Protein AF-A0A7S1ACF8-F1 (afdb_monomer_lite)

Sequence (221 aa):
FWLKFSNKCWLAWSSNNLSPRMGSVVRHIFLLCVAFATLRSLGARVQVDLEETDHRADIAAGPSLLSRARPKVAHIETGTLHTTKYNGHWLCDRTEGDFDGFLRAKKMNWFMRKMFHHINYGAGKMRAELTIAPDFSTMTMITRAPMYKDDTTYPLDNSKYKTKSIDGQNIWAMLRWDGDDILANTEDGIDLRFFLYSDDEVHVVFTHSGVTCKQIYNRVE

Structure (mmCIF, N/CA/C/O backbone):
data_AF-A0A7S1ACF8-F1
#
_entry.id   AF-A0A7S1ACF8-F1
#
loop_
_atom_site.group_PDB
_atom_site.id
_atom_site.type_symbol
_atom_site.label_atom_id
_atom_site.label_alt_id
_atom_site.label_comp_id
_atom_site.label_asym_id
_atom_site.label_entity_id
_atom_site.labe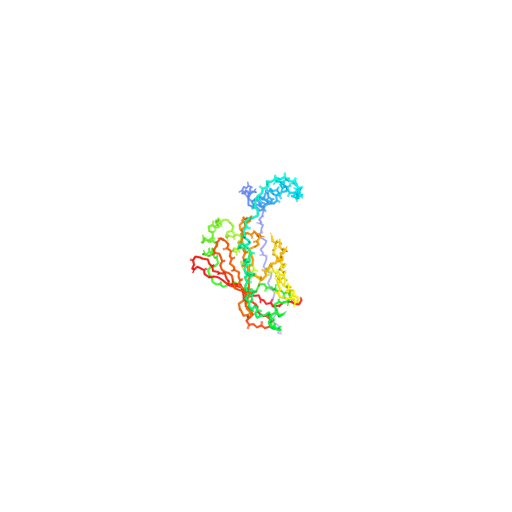l_seq_id
_atom_site.pdbx_PDB_ins_code
_atom_site.Cartn_x
_atom_site.Cartn_y
_atom_site.Cartn_z
_atom_site.occupancy
_atom_site.B_iso_or_equiv
_atom_site.auth_seq_id
_atom_site.auth_comp_id
_atom_site.auth_asym_id
_atom_site.auth_atom_id
_atom_site.pdbx_PDB_model_num
ATOM 1 N N . PHE A 1 1 ? -55.395 -25.393 -47.365 1.00 35.19 1 PHE A N 1
ATOM 2 C CA . PHE A 1 1 ? -55.041 -25.683 -45.962 1.00 35.19 1 PHE A CA 1
ATOM 3 C C . PHE A 1 1 ? -54.214 -24.497 -45.451 1.00 35.19 1 PHE A C 1
ATOM 5 O O . PHE A 1 1 ? -53.047 -24.427 -45.793 1.00 35.19 1 PHE A O 1
ATOM 12 N N . TRP A 1 2 ? -54.808 -23.359 -45.041 1.00 33.50 2 TRP A N 1
ATOM 13 C CA . TRP A 1 2 ? -55.374 -23.011 -43.705 1.00 33.50 2 TRP A CA 1
ATOM 14 C C . TRP A 1 2 ? -54.385 -23.372 -42.570 1.00 33.50 2 TRP A C 1
ATOM 16 O O . TRP A 1 2 ? -54.050 -24.540 -42.458 1.00 33.50 2 TRP A O 1
ATOM 26 N N . LEU A 1 3 ? -53.828 -22.459 -41.755 1.00 35.97 3 LEU A N 1
ATOM 27 C CA . LEU A 1 3 ? -54.432 -21.291 -41.090 1.00 35.97 3 LEU A CA 1
ATOM 28 C C . LEU A 1 3 ? -53.450 -20.140 -40.781 1.00 35.97 3 LEU A C 1
ATOM 30 O O . LEU A 1 3 ? -52.349 -20.349 -40.282 1.00 35.97 3 LEU A O 1
ATOM 34 N N . LYS A 1 4 ? -53.951 -18.913 -40.987 1.00 44.97 4 LYS A N 1
ATOM 35 C CA . LYS A 1 4 ? -53.560 -17.666 -40.309 1.00 44.97 4 LYS A CA 1
ATOM 36 C C . LYS A 1 4 ? -53.991 -17.714 -38.838 1.00 44.97 4 LYS A C 1
ATOM 38 O O . LYS A 1 4 ? -55.109 -18.140 -38.570 1.00 44.97 4 LYS A O 1
ATOM 43 N N . PHE A 1 5 ? -53.213 -17.096 -37.949 1.00 39.00 5 PHE A N 1
ATOM 44 C CA . PHE A 1 5 ? -53.757 -16.441 -36.756 1.00 39.00 5 PHE A CA 1
ATOM 45 C C . PHE A 1 5 ? -53.196 -15.023 -36.629 1.00 39.00 5 PHE A C 1
ATOM 47 O O . PHE A 1 5 ? -52.016 -14.797 -36.387 1.00 39.00 5 PHE A O 1
ATOM 54 N N . SER A 1 6 ? -54.096 -14.069 -36.844 1.00 47.03 6 SER A N 1
ATOM 55 C CA . SER A 1 6 ? -54.025 -12.691 -36.380 1.00 47.03 6 SER A CA 1
ATOM 56 C C . SER A 1 6 ? -54.902 -12.625 -35.138 1.00 47.03 6 SER A C 1
ATOM 58 O O . SER A 1 6 ? -56.012 -13.145 -35.184 1.00 47.03 6 SER A O 1
ATOM 60 N N . ASN A 1 7 ? -54.442 -11.972 -34.072 1.00 39.06 7 ASN A N 1
ATOM 61 C CA . ASN A 1 7 ? -55.343 -11.314 -33.137 1.00 39.06 7 ASN A CA 1
ATOM 62 C C . ASN A 1 7 ? -54.683 -10.051 -32.587 1.00 39.06 7 ASN A C 1
ATOM 64 O O . ASN A 1 7 ? -53.659 -10.084 -31.910 1.00 39.06 7 ASN A O 1
ATOM 68 N N . LYS A 1 8 ? -55.310 -8.927 -32.934 1.00 41.69 8 LYS A N 1
ATOM 69 C CA . LYS A 1 8 ? -55.193 -7.641 -32.260 1.00 41.69 8 LYS A CA 1
ATOM 70 C C . LYS A 1 8 ? -55.878 -7.766 -30.898 1.00 41.69 8 LYS A C 1
ATOM 72 O O . LYS A 1 8 ? -57.026 -8.193 -30.860 1.00 41.69 8 LYS A O 1
ATOM 77 N N . CYS A 1 9 ? -55.252 -7.278 -29.832 1.00 41.44 9 CYS A N 1
ATOM 78 C CA . CYS A 1 9 ? -55.990 -6.763 -28.683 1.00 41.44 9 CYS A CA 1
ATOM 79 C C . CYS A 1 9 ? -55.378 -5.436 -28.247 1.00 41.44 9 CYS A C 1
ATOM 81 O O . CYS A 1 9 ? -54.234 -5.351 -27.812 1.00 41.44 9 CYS A O 1
ATOM 83 N N . TRP A 1 10 ? -56.185 -4.400 -28.446 1.00 37.53 10 TRP A N 1
ATOM 84 C CA . TRP A 1 10 ? -56.088 -3.101 -27.812 1.00 37.53 10 TRP A CA 1
ATOM 85 C C . TRP A 1 10 ? -56.101 -3.258 -26.295 1.00 37.53 10 TRP A C 1
ATOM 87 O O . TRP A 1 10 ? -56.944 -3.987 -25.789 1.00 37.53 10 TRP A O 1
ATOM 97 N N . LEU A 1 11 ? -55.258 -2.498 -25.600 1.00 41.69 11 LEU A N 1
ATOM 98 C CA . LEU A 1 11 ? -55.614 -1.822 -24.353 1.00 41.69 11 LEU A CA 1
ATOM 99 C C . LEU A 1 11 ? -54.661 -0.633 -24.199 1.00 41.69 11 LEU A C 1
ATOM 101 O O . LEU A 1 11 ? -53.534 -0.743 -23.726 1.00 41.69 11 LEU A O 1
ATOM 105 N N . ALA A 1 12 ? -55.139 0.512 -24.681 1.00 38.94 12 ALA A N 1
ATOM 106 C CA . ALA A 1 12 ? -54.653 1.809 -24.263 1.00 38.94 12 ALA A CA 1
ATOM 107 C C . ALA A 1 12 ? -54.959 1.948 -22.768 1.00 38.94 12 ALA A C 1
ATOM 109 O O . ALA A 1 12 ? -56.124 1.906 -22.372 1.00 38.94 12 ALA A O 1
ATOM 110 N N . TRP A 1 13 ? -53.923 2.098 -21.948 1.00 35.41 13 TRP A N 1
ATOM 111 C CA . TRP A 1 13 ? -54.086 2.500 -20.561 1.00 35.41 13 TRP A CA 1
ATOM 112 C C . TRP A 1 13 ? -53.546 3.916 -20.412 1.00 35.41 13 TRP A C 1
ATOM 114 O O . TRP A 1 13 ? -52.347 4.176 -20.484 1.00 35.41 13 TRP A O 1
ATOM 124 N N . SER A 1 14 ? -54.490 4.845 -20.311 1.00 37.25 14 SER A N 1
ATOM 125 C CA . SER A 1 14 ? -54.264 6.241 -19.986 1.00 37.25 14 SER A CA 1
ATOM 126 C C . SER A 1 14 ? -53.823 6.368 -18.532 1.00 37.25 14 SER A C 1
ATOM 128 O O . SER A 1 14 ? -54.543 5.935 -17.633 1.00 37.25 14 SER A O 1
ATOM 130 N N . SER A 1 15 ? -52.718 7.062 -18.286 1.00 31.78 15 SER A N 1
ATOM 131 C CA . SER A 1 15 ? -52.425 7.627 -16.970 1.00 31.78 15 SER A CA 1
ATOM 132 C C . SER A 1 15 ? -52.053 9.098 -17.130 1.00 31.78 15 SER A C 1
ATOM 134 O O . SER A 1 15 ? -50.881 9.460 -17.155 1.00 31.78 15 SER A O 1
ATOM 136 N N . ASN A 1 16 ? -53.077 9.941 -17.253 1.00 37.38 16 ASN A N 1
ATOM 137 C CA . ASN A 1 16 ? -52.989 11.345 -16.877 1.00 37.38 16 ASN A CA 1
ATOM 138 C C . ASN A 1 16 ? -53.896 11.562 -15.665 1.00 37.38 16 ASN A C 1
ATOM 140 O O . ASN A 1 16 ? -55.049 11.136 -15.669 1.00 37.38 16 ASN A O 1
ATOM 144 N N . ASN A 1 17 ? -53.350 12.293 -14.695 1.00 36.88 17 ASN A N 1
ATOM 145 C CA . ASN A 1 17 ? -53.993 12.897 -13.528 1.00 36.88 17 ASN A CA 1
ATOM 146 C C . ASN A 1 17 ? -54.162 12.032 -12.274 1.00 36.88 17 ASN A C 1
ATOM 148 O O . ASN A 1 17 ? -55.244 11.550 -11.964 1.00 36.88 17 ASN A O 1
ATOM 152 N N . LEU A 1 18 ? -53.107 12.033 -11.452 1.00 36.25 18 LEU A N 1
ATOM 153 C CA . LEU A 1 18 ? -53.239 12.219 -10.005 1.00 36.25 18 LEU A CA 1
ATOM 154 C C . LEU A 1 18 ? -51.997 12.937 -9.455 1.00 36.25 18 LEU A C 1
ATOM 156 O O . LEU A 1 18 ? -50.977 12.331 -9.169 1.00 36.25 18 LEU A O 1
ATOM 160 N N . SER A 1 19 ? -52.138 14.263 -9.429 1.00 35.31 19 SER A N 1
ATOM 161 C CA . SER A 1 19 ? -51.720 15.264 -8.437 1.00 35.31 19 SER A CA 1
ATOM 162 C C . SER A 1 19 ? -50.334 15.228 -7.740 1.00 35.31 19 SER A C 1
ATOM 164 O O . SER A 1 19 ? -49.717 14.190 -7.519 1.00 35.31 19 SER A O 1
ATOM 166 N N . PRO A 1 20 ? -49.823 16.420 -7.369 1.00 49.06 20 PRO A N 1
ATOM 167 C CA . PRO A 1 20 ? -48.419 16.689 -7.116 1.00 49.06 20 PRO A CA 1
ATOM 168 C C . PRO A 1 20 ? -48.139 16.715 -5.615 1.00 49.06 20 PRO A C 1
ATOM 170 O O . PRO A 1 20 ? -48.600 17.614 -4.920 1.00 49.06 20 PRO A O 1
ATOM 173 N N . ARG A 1 21 ? -47.367 15.760 -5.098 1.00 43.84 21 ARG A N 1
ATOM 174 C CA . ARG A 1 21 ? -46.717 15.852 -3.778 1.00 43.84 21 ARG A CA 1
ATOM 175 C C . ARG A 1 21 ? -45.874 14.606 -3.558 1.00 43.84 21 ARG A C 1
ATOM 177 O O . ARG A 1 21 ? -46.373 13.608 -3.071 1.00 43.84 21 ARG A O 1
ATOM 184 N N . MET A 1 22 ? -44.591 14.685 -3.892 1.00 33.50 22 MET A N 1
ATOM 185 C CA . MET A 1 22 ? -43.531 14.112 -3.061 1.00 33.50 22 MET A CA 1
ATOM 186 C C . MET A 1 22 ? -42.175 14.614 -3.550 1.00 33.50 22 MET A C 1
ATOM 188 O O . MET A 1 22 ? -41.548 14.072 -4.451 1.00 33.50 22 MET A O 1
ATOM 192 N N . GLY A 1 23 ? -41.772 15.721 -2.928 1.00 34.62 23 GLY A N 1
ATOM 193 C CA . GLY A 1 23 ? -40.416 15.923 -2.436 1.00 34.62 23 GLY A CA 1
ATOM 194 C C . GLY A 1 23 ? -39.282 15.751 -3.434 1.00 34.62 23 GLY A C 1
ATOM 195 O O . GLY A 1 23 ? -38.593 14.734 -3.445 1.00 34.62 23 GLY A O 1
ATOM 196 N N . SER A 1 24 ? -38.978 16.853 -4.113 1.00 41.88 24 SER A N 1
ATOM 197 C CA . SER A 1 24 ? -37.651 17.239 -4.597 1.00 41.88 24 SER A CA 1
ATOM 198 C C . SER A 1 24 ? -36.614 17.331 -3.449 1.00 41.88 24 SER A C 1
ATOM 200 O O . SER A 1 24 ? -35.994 18.367 -3.233 1.00 41.88 24 SER A O 1
ATOM 202 N N . VAL A 1 25 ? -36.427 16.246 -2.690 1.00 38.19 25 VAL A N 1
ATOM 203 C CA . VAL A 1 25 ? -35.475 16.144 -1.567 1.00 38.19 25 VAL A CA 1
ATOM 204 C C . VAL A 1 25 ? -34.441 15.044 -1.826 1.00 38.19 25 VAL A C 1
ATOM 206 O O . VAL A 1 25 ? -33.283 15.190 -1.453 1.00 38.19 25 VAL A O 1
ATOM 209 N N . VAL A 1 26 ? -34.777 14.003 -2.595 1.00 35.50 26 VAL A N 1
ATOM 210 C CA . VAL A 1 26 ? -33.816 12.925 -2.911 1.00 35.50 26 VAL A CA 1
ATOM 211 C C . VAL A 1 26 ? -32.836 13.319 -4.030 1.00 35.50 26 VAL A C 1
ATOM 213 O O . VAL A 1 26 ? -31.717 12.819 -4.078 1.00 35.50 26 VAL A O 1
ATOM 216 N N . ARG A 1 27 ? -33.183 14.302 -4.874 1.00 32.47 27 ARG A N 1
ATOM 217 C CA . ARG A 1 27 ? -32.259 14.868 -5.880 1.00 32.47 27 ARG A CA 1
ATOM 218 C C . ARG A 1 27 ? -31.319 15.957 -5.343 1.00 32.47 27 ARG A C 1
ATOM 220 O O . ARG A 1 27 ? -30.339 16.264 -6.007 1.00 32.47 27 ARG A O 1
ATOM 227 N N . HIS A 1 28 ? -31.573 16.495 -4.147 1.00 32.91 28 HIS A N 1
ATOM 228 C CA . HIS A 1 28 ? -30.732 17.535 -3.531 1.00 32.91 28 HIS A CA 1
ATOM 229 C C . HIS A 1 28 ? -29.746 16.988 -2.484 1.00 32.91 28 HIS A C 1
ATOM 231 O O . HIS A 1 28 ? -28.798 17.678 -2.127 1.00 32.91 28 HIS A O 1
ATOM 237 N N . ILE A 1 29 ? -29.883 15.725 -2.064 1.00 33.53 29 ILE A N 1
ATOM 238 C CA . ILE A 1 29 ? -28.884 15.043 -1.218 1.00 33.53 29 ILE A CA 1
ATOM 239 C C . ILE A 1 29 ? -27.715 14.489 -2.057 1.00 33.53 29 ILE A C 1
ATOM 241 O O . ILE A 1 29 ? -26.611 14.332 -1.550 1.00 33.53 29 ILE A O 1
ATOM 245 N N . PHE A 1 30 ? -27.898 14.313 -3.369 1.00 32.19 30 PHE A N 1
ATOM 246 C CA . PHE A 1 30 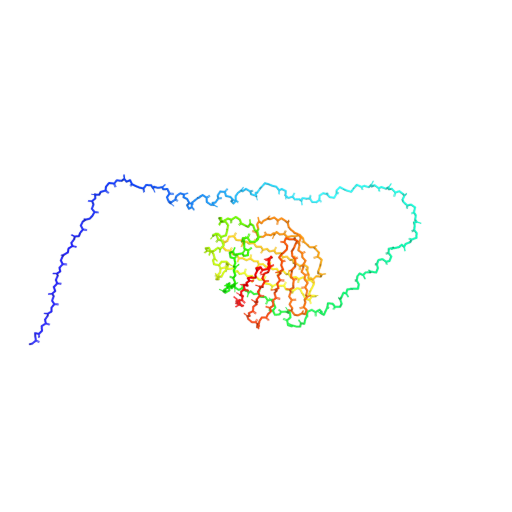? -26.816 13.931 -4.289 1.00 32.19 30 PHE A CA 1
ATOM 247 C C . PHE A 1 30 ? -25.913 15.100 -4.732 1.00 32.19 30 PHE A C 1
ATOM 249 O O . PHE A 1 30 ? -24.869 14.873 -5.335 1.00 32.19 30 PHE A O 1
ATOM 256 N N . LEU A 1 31 ? -26.277 16.346 -4.404 1.00 32.59 31 LEU A N 1
ATOM 257 C CA . LEU A 1 31 ? -25.542 17.568 -4.774 1.00 32.59 31 LEU A CA 1
ATOM 258 C C . LEU A 1 31 ? -24.923 18.307 -3.574 1.00 32.59 31 LEU A C 1
ATOM 260 O O . LEU A 1 31 ? -24.337 19.372 -3.739 1.00 32.59 31 LEU A O 1
ATOM 264 N N . LEU A 1 32 ? -24.977 17.714 -2.377 1.00 26.72 32 LEU A N 1
ATOM 265 C CA . LEU A 1 32 ? -24.416 18.273 -1.139 1.00 26.72 32 LEU A CA 1
ATOM 266 C C . LEU A 1 32 ? -23.151 17.550 -0.640 1.00 26.72 32 LEU A C 1
ATOM 268 O O . LEU A 1 32 ? -22.638 17.874 0.427 1.00 26.72 32 LEU A O 1
ATOM 272 N N . CYS A 1 33 ? -22.581 16.640 -1.438 1.00 28.20 33 CYS A N 1
ATOM 273 C CA . CYS A 1 33 ? -21.262 16.043 -1.172 1.00 28.20 33 CYS A CA 1
ATOM 274 C C . CYS A 1 33 ? -20.097 16.771 -1.869 1.00 28.20 33 CYS A C 1
ATOM 276 O O . CYS A 1 33 ? -18.942 16.426 -1.644 1.00 28.20 33 CYS A O 1
ATOM 278 N N . VAL A 1 34 ? -20.373 17.821 -2.652 1.00 33.84 34 VAL A N 1
ATOM 279 C CA . VAL A 1 34 ? -19.336 18.683 -3.257 1.00 33.84 34 VAL A CA 1
ATOM 280 C C . VAL A 1 34 ? -18.931 19.839 -2.320 1.00 33.84 34 VAL A C 1
ATOM 282 O O . VAL A 1 34 ? -17.895 20.465 -2.514 1.00 33.84 34 VAL A O 1
ATOM 285 N N . ALA A 1 35 ? -19.661 20.073 -1.222 1.00 29.86 35 ALA A N 1
ATOM 286 C CA . ALA A 1 35 ? -19.381 21.168 -0.284 1.00 29.86 35 ALA A CA 1
ATOM 287 C C . ALA A 1 35 ? -18.254 20.892 0.738 1.00 29.86 35 ALA A C 1
ATOM 289 O O . ALA A 1 35 ? -17.892 21.789 1.491 1.00 29.86 35 ALA A O 1
ATOM 290 N N . PHE A 1 36 ? -17.653 19.696 0.750 1.00 34.28 36 PHE A N 1
ATOM 291 C CA . PHE A 1 36 ? -16.439 19.422 1.540 1.00 34.28 36 PHE A CA 1
ATOM 292 C C . PHE A 1 36 ? -15.163 19.287 0.696 1.00 34.28 36 PHE A C 1
ATOM 294 O O . PHE A 1 36 ? -14.083 19.088 1.248 1.00 34.28 36 PHE A O 1
ATOM 301 N N . ALA A 1 37 ? -15.256 19.485 -0.623 1.00 32.19 37 ALA A N 1
ATOM 302 C CA . ALA A 1 37 ? -14.095 19.538 -1.514 1.00 32.19 37 ALA A CA 1
ATOM 303 C C . ALA A 1 37 ? -13.486 20.952 -1.656 1.00 32.19 37 ALA A C 1
ATOM 305 O O . ALA A 1 37 ? -12.459 21.106 -2.308 1.00 32.19 37 ALA A O 1
ATOM 306 N N . THR A 1 38 ? -14.059 21.982 -1.018 1.00 35.94 38 THR A N 1
ATOM 307 C CA . THR A 1 38 ? -13.536 23.367 -1.036 1.00 35.94 38 THR A CA 1
ATOM 308 C C . THR A 1 38 ? -13.031 23.876 0.319 1.00 35.94 38 THR A C 1
ATOM 310 O O . THR A 1 38 ? -12.637 25.032 0.429 1.00 35.94 38 THR A O 1
ATOM 313 N N . LEU A 1 39 ? -12.937 23.020 1.345 1.00 35.75 39 LEU A N 1
ATOM 314 C CA . LEU A 1 39 ? -12.443 23.401 2.681 1.00 35.75 39 LEU A CA 1
ATOM 315 C C . LEU A 1 39 ? -11.045 22.856 3.025 1.00 35.75 39 LEU A C 1
ATOM 317 O O . LEU A 1 39 ? -10.708 22.664 4.189 1.00 35.75 39 LEU A O 1
ATOM 321 N N . ARG A 1 40 ? -10.195 22.685 2.001 1.00 39.09 40 ARG A N 1
ATOM 322 C CA . ARG A 1 40 ? -8.724 22.746 2.113 1.00 39.09 40 ARG A CA 1
ATOM 323 C C . ARG A 1 40 ? -8.100 23.393 0.866 1.00 39.09 40 ARG A C 1
ATOM 325 O O . ARG A 1 40 ? -7.315 22.771 0.163 1.00 39.09 40 ARG A O 1
ATOM 332 N N . SER A 1 41 ? -8.439 24.655 0.592 1.00 36.09 41 SER A N 1
ATOM 333 C CA . SER A 1 41 ? -7.625 25.530 -0.278 1.00 36.09 41 SER A CA 1
ATOM 334 C C . SER A 1 41 ? -7.199 26.836 0.407 1.00 36.09 41 SER A C 1
ATOM 336 O O . SER A 1 41 ? -6.863 27.809 -0.261 1.00 36.09 41 SER A O 1
ATOM 338 N N . LEU A 1 42 ? -7.190 26.865 1.739 1.00 38.34 42 LEU A N 1
ATOM 339 C CA . LEU A 1 42 ? -6.646 27.959 2.542 1.00 38.34 42 LEU A CA 1
ATOM 340 C C . LEU A 1 42 ? -5.775 27.339 3.633 1.00 38.34 42 LEU A C 1
ATOM 342 O O . LEU A 1 42 ? -6.287 26.754 4.583 1.00 38.34 42 LEU A O 1
ATOM 346 N N . GLY A 1 43 ? -4.458 27.406 3.449 1.00 31.66 43 GLY A N 1
ATOM 347 C CA . GLY A 1 43 ? -3.499 26.942 4.448 1.00 31.66 43 GLY A CA 1
ATOM 348 C C . GLY A 1 43 ? -2.171 26.490 3.857 1.00 31.66 43 GLY A C 1
ATOM 349 O O . GLY A 1 43 ? -1.945 25.297 3.701 1.00 31.66 43 GLY A O 1
ATOM 350 N N . ALA A 1 44 ? -1.305 27.468 3.592 1.00 36.62 44 ALA A N 1
ATOM 351 C CA . ALA A 1 44 ? 0.147 27.348 3.493 1.00 36.62 44 ALA A CA 1
ATOM 352 C C . ALA A 1 44 ? 0.724 26.539 2.314 1.00 36.62 44 ALA A C 1
ATOM 354 O O . ALA A 1 44 ? 1.056 25.358 2.411 1.00 36.62 44 ALA A O 1
ATOM 355 N N . ARG A 1 45 ? 1.047 27.276 1.242 1.00 36.81 45 ARG A N 1
ATOM 356 C CA . ARG A 1 45 ? 2.398 27.174 0.679 1.00 36.81 45 ARG A CA 1
ATOM 357 C C . ARG A 1 45 ? 3.365 27.415 1.840 1.00 36.81 45 ARG A C 1
ATOM 359 O O . ARG A 1 45 ? 3.504 28.547 2.286 1.00 36.81 45 ARG A O 1
ATOM 366 N N . VAL A 1 46 ? 3.962 26.355 2.370 1.00 35.91 46 VAL A N 1
ATOM 367 C CA . VAL A 1 46 ? 5.139 26.485 3.225 1.00 35.91 46 VAL A CA 1
ATOM 368 C C . VAL A 1 46 ? 6.286 26.800 2.271 1.00 35.91 46 VAL A C 1
ATOM 370 O O . VAL A 1 46 ? 6.901 25.899 1.707 1.00 35.91 46 VAL A O 1
ATOM 373 N N . GLN A 1 47 ? 6.515 28.092 2.023 1.00 35.69 47 GLN A N 1
ATOM 374 C CA . GLN A 1 47 ? 7.887 28.533 1.818 1.00 35.69 47 GLN A CA 1
ATOM 375 C C . GLN A 1 47 ? 8.593 28.220 3.132 1.00 35.69 47 GLN A C 1
ATOM 377 O O . GLN A 1 47 ? 8.194 28.691 4.195 1.00 35.69 47 GLN A O 1
ATOM 382 N N . VAL A 1 48 ? 9.562 27.316 3.061 1.00 38.34 48 VAL A N 1
ATOM 383 C CA . VAL A 1 48 ? 10.538 27.136 4.125 1.00 38.34 48 VAL A CA 1
ATOM 384 C C . VAL A 1 48 ? 11.419 28.377 4.056 1.00 38.34 48 VAL A C 1
ATOM 386 O O . VAL A 1 48 ? 12.422 28.384 3.348 1.00 38.34 48 VAL A O 1
ATOM 389 N N . ASP A 1 49 ? 10.993 29.451 4.716 1.00 37.94 49 ASP A N 1
ATOM 390 C CA . ASP A 1 49 ? 11.912 30.517 5.082 1.00 37.94 49 ASP A CA 1
ATOM 391 C C . ASP A 1 49 ? 12.819 29.928 6.163 1.00 37.94 49 ASP A C 1
ATOM 393 O O . ASP A 1 49 ? 12.422 29.701 7.307 1.00 37.94 49 ASP A O 1
ATOM 397 N N . LEU A 1 50 ? 14.031 29.572 5.739 1.00 48.44 50 LEU A N 1
ATOM 398 C CA . LEU A 1 50 ? 15.162 29.349 6.623 1.00 48.44 50 LEU A CA 1
ATOM 399 C C . LEU A 1 50 ? 15.495 30.695 7.279 1.00 48.44 50 LEU A C 1
ATOM 401 O O . LEU A 1 50 ? 16.328 31.447 6.782 1.00 48.44 50 LEU A O 1
ATOM 405 N N . GLU A 1 51 ? 14.836 31.009 8.393 1.00 45.53 51 GLU A N 1
ATOM 406 C CA . GLU A 1 51 ? 15.398 31.954 9.353 1.00 45.53 51 GLU A CA 1
ATOM 407 C C . GLU A 1 51 ? 16.574 31.267 10.053 1.00 45.53 51 GLU A C 1
ATOM 409 O O . GLU A 1 51 ? 16.431 30.465 10.977 1.00 45.53 51 GLU A O 1
ATOM 414 N N . GLU A 1 52 ? 17.759 31.575 9.540 1.00 50.34 52 GLU A N 1
ATOM 415 C CA . GLU A 1 52 ? 19.060 31.314 10.133 1.00 50.34 52 GLU A CA 1
ATOM 416 C C . GLU A 1 52 ? 19.160 32.065 11.470 1.00 50.34 52 GLU A C 1
ATOM 418 O O . GLU A 1 52 ? 19.539 33.232 11.540 1.00 50.34 52 GLU A O 1
ATOM 423 N N . THR A 1 53 ? 18.758 31.404 12.557 1.00 46.78 53 THR A N 1
ATOM 424 C CA . THR A 1 53 ? 18.996 31.897 13.916 1.00 46.78 53 THR A CA 1
ATOM 425 C C . THR A 1 53 ? 20.395 31.462 14.348 1.00 46.78 53 THR A C 1
ATOM 427 O O . THR A 1 53 ? 20.609 30.341 14.812 1.00 46.78 53 THR A O 1
ATOM 430 N N . ASP A 1 54 ? 21.363 32.359 14.155 1.00 48.19 54 ASP A N 1
ATOM 431 C CA . ASP A 1 54 ? 22.744 32.220 14.620 1.00 48.19 54 ASP A CA 1
ATOM 432 C C . ASP A 1 54 ? 22.798 32.348 16.154 1.00 48.19 54 ASP A C 1
ATOM 434 O O . ASP A 1 54 ? 22.954 33.427 16.731 1.00 48.19 54 ASP A O 1
ATOM 438 N N . HIS A 1 55 ? 22.617 31.221 16.843 1.00 49.06 55 HIS A N 1
ATOM 439 C CA . HIS A 1 55 ? 22.934 31.083 18.261 1.00 49.06 55 HIS A CA 1
ATOM 440 C C . HIS A 1 55 ? 24.338 30.506 18.414 1.00 49.06 55 HIS A C 1
ATOM 442 O O . HIS A 1 55 ? 24.542 29.323 18.690 1.00 49.06 55 HIS A O 1
ATOM 448 N N . ARG A 1 56 ? 25.319 31.394 18.260 1.00 45.31 56 ARG A N 1
ATOM 449 C CA . ARG A 1 56 ? 26.723 31.162 18.585 1.00 45.31 56 ARG A CA 1
ATOM 450 C C . ARG A 1 56 ? 26.897 31.072 20.105 1.00 45.31 56 ARG A C 1
ATOM 452 O O . ARG A 1 56 ? 27.191 32.054 20.778 1.00 45.31 56 ARG A O 1
ATOM 459 N N . ALA A 1 57 ? 26.663 29.882 20.649 1.00 51.25 57 ALA A N 1
ATOM 460 C CA . ALA A 1 57 ? 27.105 29.510 21.985 1.00 51.25 57 ALA A CA 1
ATOM 461 C C . ALA A 1 57 ? 28.451 28.784 21.866 1.00 51.25 57 ALA A C 1
ATOM 463 O O . ALA A 1 57 ? 28.530 27.688 21.309 1.00 51.25 57 ALA A O 1
ATOM 464 N N . ASP A 1 58 ? 29.506 29.410 22.386 1.00 57.41 58 ASP A N 1
ATOM 465 C CA . ASP A 1 58 ? 30.834 28.819 22.529 1.00 57.41 58 ASP A CA 1
ATOM 466 C C . ASP A 1 58 ? 30.776 27.651 23.526 1.00 57.41 58 ASP A C 1
ATOM 468 O O . ASP A 1 58 ? 30.863 27.824 24.743 1.00 57.41 58 ASP A O 1
ATOM 472 N N . ILE A 1 59 ? 30.597 26.436 23.005 1.00 56.94 59 ILE A N 1
ATOM 473 C CA . ILE A 1 59 ? 30.682 25.198 23.780 1.00 56.94 59 ILE A CA 1
ATOM 474 C C . ILE A 1 59 ? 32.113 24.673 23.678 1.00 56.94 59 ILE A C 1
ATOM 476 O O . ILE A 1 59 ? 32.601 24.324 22.603 1.00 56.94 59 ILE A O 1
ATOM 480 N N . ALA A 1 60 ? 32.779 24.622 24.832 1.00 53.84 60 ALA A N 1
ATOM 481 C CA . ALA A 1 60 ? 34.110 24.067 25.010 1.00 53.84 60 ALA A CA 1
ATOM 482 C C . ALA A 1 60 ? 34.220 22.648 24.421 1.00 53.84 60 ALA A C 1
ATOM 484 O O . ALA A 1 60 ? 33.358 21.795 24.640 1.00 53.84 60 ALA A O 1
ATOM 485 N N . ALA A 1 61 ? 35.310 22.408 23.689 1.00 54.25 61 ALA A N 1
ATOM 486 C CA . ALA A 1 61 ? 35.630 21.153 23.021 1.00 54.25 61 ALA A CA 1
ATOM 487 C C . ALA A 1 61 ? 35.789 19.997 24.027 1.00 54.25 61 ALA A C 1
ATOM 489 O O . ALA A 1 61 ? 36.873 19.738 24.549 1.00 54.25 61 ALA A O 1
ATOM 490 N N . GLY A 1 62 ? 34.688 19.299 24.301 1.00 60.06 62 GLY A N 1
ATOM 491 C CA . GLY A 1 62 ? 34.699 18.003 24.969 1.00 60.06 62 GLY A CA 1
ATOM 492 C C . GLY A 1 62 ? 35.220 16.901 24.033 1.00 60.06 62 GLY A C 1
ATOM 493 O O . GLY A 1 62 ? 35.070 17.006 22.812 1.00 60.06 62 GLY A O 1
ATOM 494 N N . PRO A 1 63 ? 35.835 15.833 24.572 1.00 52.56 63 PRO A N 1
ATOM 495 C CA . PRO A 1 63 ? 36.355 14.729 23.775 1.00 52.56 63 PRO A CA 1
ATOM 496 C C . PRO A 1 63 ? 35.237 14.077 22.950 1.00 52.56 63 PRO A C 1
ATOM 498 O O . PRO A 1 63 ? 34.161 13.762 23.455 1.00 52.56 63 PRO A O 1
ATOM 501 N N . SER A 1 64 ? 35.516 13.903 21.659 1.00 54.75 64 SER A N 1
ATOM 502 C CA . SER A 1 64 ? 34.602 13.412 20.628 1.00 54.75 64 SER A CA 1
ATOM 503 C C . SER A 1 64 ? 34.037 12.021 20.958 1.00 54.75 64 SER A C 1
ATOM 505 O O . SER A 1 64 ? 34.631 10.995 20.636 1.00 54.75 64 SER A O 1
ATOM 507 N N . LEU A 1 65 ? 32.860 11.986 21.591 1.00 50.34 65 LEU A N 1
ATOM 508 C CA . LEU A 1 65 ? 32.048 10.779 21.819 1.00 50.34 65 LEU A CA 1
ATOM 509 C C . LEU A 1 65 ? 31.049 10.513 20.676 1.00 50.34 65 LEU A C 1
ATOM 511 O O . LEU A 1 65 ? 30.184 9.647 20.785 1.00 50.34 65 LEU A O 1
ATOM 515 N N . LEU A 1 66 ? 31.172 11.237 19.559 1.00 48.06 66 LEU A N 1
ATOM 516 C CA . LEU A 1 66 ? 30.314 11.105 18.380 1.00 48.06 66 LEU A CA 1
ATOM 517 C C . LEU A 1 66 ? 31.006 10.393 17.212 1.00 48.06 66 LEU A C 1
ATOM 519 O O . LEU A 1 66 ? 30.656 10.619 16.058 1.00 48.06 66 LEU A O 1
ATOM 523 N N . SER A 1 67 ? 31.869 9.410 17.489 1.00 45.16 67 SER A N 1
ATOM 524 C CA . SER A 1 67 ? 31.910 8.240 16.601 1.00 45.16 67 SER A CA 1
ATOM 525 C C . SER A 1 67 ? 30.674 7.390 16.895 1.00 45.16 67 SER A C 1
ATOM 527 O O . SER A 1 67 ? 30.741 6.269 17.399 1.00 45.16 67 SER A O 1
ATOM 529 N N . ARG A 1 68 ? 29.494 7.972 16.646 1.00 46.19 68 ARG A N 1
ATOM 530 C CA . ARG A 1 68 ? 28.262 7.208 16.537 1.00 46.19 68 ARG A CA 1
ATOM 531 C C . ARG A 1 68 ? 28.510 6.359 15.308 1.00 46.19 68 ARG A C 1
ATOM 533 O O . ARG A 1 68 ? 28.461 6.883 14.196 1.00 46.19 68 ARG A O 1
ATOM 540 N N . ALA A 1 69 ? 28.906 5.103 15.525 1.00 43.16 69 ALA A N 1
ATOM 541 C CA . ALA A 1 69 ? 29.034 4.124 14.464 1.00 43.16 69 ALA A CA 1
ATOM 542 C C . ALA A 1 69 ? 27.813 4.330 13.576 1.00 43.16 69 ALA A C 1
ATOM 544 O O . ALA A 1 69 ? 26.685 4.227 14.076 1.00 43.16 69 ALA A O 1
ATOM 545 N N . ARG A 1 70 ? 28.034 4.743 12.314 1.00 43.56 70 ARG A N 1
ATOM 546 C CA . ARG A 1 70 ? 26.953 4.763 11.327 1.00 43.56 70 ARG A CA 1
ATOM 547 C C . ARG A 1 70 ? 26.247 3.435 11.541 1.00 43.56 70 ARG A C 1
ATOM 549 O O . ARG A 1 70 ? 26.980 2.436 11.583 1.00 43.56 70 ARG A O 1
ATOM 556 N N . PRO A 1 71 ? 24.923 3.417 11.812 1.00 41.19 71 PRO A N 1
ATOM 557 C CA . PRO A 1 71 ? 24.218 2.157 11.967 1.00 41.19 71 PRO A CA 1
ATOM 558 C C . PRO A 1 71 ? 24.710 1.325 10.805 1.00 41.19 71 PRO A C 1
ATOM 560 O O . PRO A 1 71 ? 24.667 1.824 9.676 1.00 41.19 71 PRO A O 1
ATOM 563 N N . LYS A 1 72 ? 25.369 0.191 11.116 1.00 39.06 72 LYS A N 1
ATOM 564 C CA . LYS A 1 72 ? 25.833 -0.749 10.098 1.00 39.06 72 LYS A CA 1
ATOM 565 C C . LYS A 1 72 ? 24.637 -0.826 9.191 1.00 39.06 72 LYS A C 1
ATOM 567 O O . LYS A 1 72 ? 23.587 -1.239 9.683 1.00 39.06 72 LYS A O 1
ATOM 572 N N . VAL A 1 73 ? 24.771 -0.274 7.982 1.00 45.84 73 VAL A N 1
ATOM 573 C CA . VAL A 1 73 ? 23.759 -0.398 6.950 1.00 45.84 73 VAL A CA 1
ATOM 574 C C . VAL A 1 73 ? 23.550 -1.888 6.995 1.00 45.84 73 VAL A C 1
ATOM 576 O O . VAL A 1 73 ? 24.504 -2.633 6.735 1.00 45.84 73 VAL A O 1
ATOM 579 N N . ALA A 1 74 ? 22.404 -2.317 7.554 1.00 42.47 74 ALA A N 1
ATOM 580 C CA . ALA A 1 74 ? 22.043 -3.716 7.510 1.00 42.47 74 ALA A CA 1
ATOM 581 C C . ALA A 1 74 ? 22.323 -4.050 6.061 1.00 42.47 74 ALA A C 1
ATOM 583 O O . ALA A 1 74 ? 22.043 -3.207 5.205 1.00 42.47 74 ALA A O 1
ATOM 584 N N . HIS A 1 75 ? 23.060 -5.120 5.805 1.00 43.97 75 HIS A N 1
ATOM 585 C CA . HIS A 1 75 ? 23.298 -5.526 4.440 1.00 43.97 75 HIS A CA 1
ATOM 586 C C . HIS A 1 75 ? 21.894 -5.842 3.921 1.00 43.97 75 HIS A C 1
ATOM 588 O O . HIS A 1 75 ? 21.389 -6.938 4.116 1.00 43.97 75 HIS A O 1
ATOM 594 N N . ILE A 1 76 ? 21.202 -4.799 3.453 1.00 50.72 76 ILE A N 1
ATOM 595 C CA . ILE A 1 76 ? 19.939 -4.813 2.766 1.00 50.72 76 ILE A CA 1
ATOM 596 C C . ILE A 1 76 ? 20.410 -5.603 1.578 1.00 50.72 76 ILE A C 1
ATOM 598 O O . ILE A 1 76 ? 21.245 -5.112 0.806 1.00 50.72 76 ILE A O 1
ATOM 602 N N . GLU A 1 77 ? 20.068 -6.886 1.565 1.00 52.25 77 GLU A N 1
ATOM 603 C CA . GLU A 1 77 ? 20.172 -7.698 0.373 1.00 52.25 77 GLU A CA 1
ATOM 604 C C . GLU A 1 77 ? 19.370 -6.911 -0.649 1.00 52.25 77 GLU A C 1
ATOM 606 O O . GLU A 1 77 ? 18.147 -6.823 -0.614 1.00 52.25 77 GLU A O 1
ATOM 611 N N . THR A 1 78 ? 20.127 -6.099 -1.375 1.00 53.88 78 THR A N 1
ATOM 612 C CA . THR A 1 78 ? 19.638 -5.021 -2.208 1.00 53.88 78 THR A CA 1
ATOM 613 C C . THR A 1 78 ? 18.829 -5.736 -3.263 1.00 53.88 78 THR A C 1
ATOM 615 O O . THR A 1 78 ? 19.349 -6.697 -3.831 1.00 53.88 78 THR A O 1
ATOM 618 N N . GLY A 1 79 ? 17.553 -5.358 -3.390 1.00 55.50 79 GLY A N 1
ATOM 619 C CA . GLY A 1 79 ? 16.520 -6.163 -4.031 1.00 55.50 79 GLY A CA 1
ATOM 620 C C . GLY A 1 79 ? 17.024 -6.962 -5.233 1.00 55.50 79 GLY A C 1
ATOM 621 O O . GLY A 1 79 ? 17.751 -6.455 -6.087 1.00 55.50 79 GLY A O 1
ATOM 622 N N . THR A 1 80 ? 16.678 -8.244 -5.277 1.00 65.50 80 THR A N 1
ATOM 623 C CA . THR A 1 80 ? 17.070 -9.118 -6.386 1.00 65.50 80 THR A CA 1
ATOM 624 C C . THR A 1 80 ? 16.464 -8.617 -7.707 1.00 65.50 80 THR A C 1
ATOM 626 O O . THR A 1 80 ? 15.561 -7.786 -7.713 1.00 65.50 80 THR A O 1
ATOM 629 N N . LEU A 1 81 ? 16.871 -9.156 -8.866 1.00 66.94 81 LEU A N 1
ATOM 630 C CA . LEU A 1 81 ? 16.178 -8.881 -10.143 1.00 66.94 81 LEU A CA 1
ATOM 631 C C . LEU A 1 81 ? 14.646 -9.077 -10.019 1.00 66.94 81 LEU A C 1
ATOM 633 O O . LEU A 1 81 ? 13.875 -8.427 -10.722 1.00 66.94 81 LEU A O 1
ATOM 637 N N . HIS A 1 82 ? 14.203 -9.931 -9.089 1.00 77.69 82 HIS A N 1
ATOM 638 C CA . HIS A 1 82 ? 12.801 -10.164 -8.775 1.00 77.69 82 HIS A CA 1
ATOM 639 C C . HIS A 1 82 ? 12.067 -8.909 -8.283 1.00 77.69 82 HIS A C 1
ATOM 641 O O . HIS A 1 82 ? 10.911 -8.709 -8.639 1.00 77.69 82 HIS A O 1
ATOM 647 N N . THR A 1 83 ? 12.717 -8.016 -7.536 1.00 78.69 83 THR A N 1
ATOM 648 C CA . THR A 1 83 ? 12.068 -6.805 -7.010 1.00 78.69 83 THR A CA 1
ATOM 649 C C . THR A 1 83 ? 11.780 -5.779 -8.106 1.00 78.69 83 THR A C 1
ATOM 651 O O . THR A 1 83 ? 10.841 -4.996 -7.990 1.00 78.69 83 THR A O 1
ATOM 654 N N . THR A 1 84 ? 12.483 -5.825 -9.242 1.00 87.75 84 THR A N 1
ATOM 655 C CA . THR A 1 84 ? 12.119 -4.990 -10.402 1.00 87.75 84 THR A CA 1
ATOM 656 C C . THR A 1 84 ? 10.750 -5.357 -10.982 1.00 87.75 84 THR A C 1
ATOM 658 O O . THR A 1 84 ? 10.133 -4.528 -11.648 1.00 87.75 84 THR A O 1
ATOM 661 N N . LYS A 1 85 ? 10.218 -6.550 -10.670 1.00 93.44 85 LYS A N 1
ATOM 662 C CA . LYS A 1 85 ? 8.880 -6.978 -11.098 1.00 93.44 85 LYS A CA 1
ATOM 663 C C . LYS A 1 85 ? 7.755 -6.191 -10.432 1.00 93.44 85 LYS A C 1
ATOM 665 O O . LYS A 1 85 ? 6.657 -6.180 -10.973 1.00 93.44 85 LYS A O 1
ATOM 670 N N . TYR A 1 86 ? 7.981 -5.486 -9.322 1.00 94.94 86 TYR A N 1
ATOM 671 C CA . TYR A 1 86 ? 6.959 -4.568 -8.803 1.00 94.94 86 TYR A CA 1
ATOM 672 C C . TYR A 1 86 ? 6.678 -3.411 -9.770 1.00 94.94 86 TYR A C 1
ATOM 674 O O . TYR A 1 86 ? 5.585 -2.848 -9.730 1.00 94.94 86 TYR A O 1
ATOM 682 N N . ASN A 1 87 ? 7.626 -3.069 -10.650 1.00 96.81 87 ASN A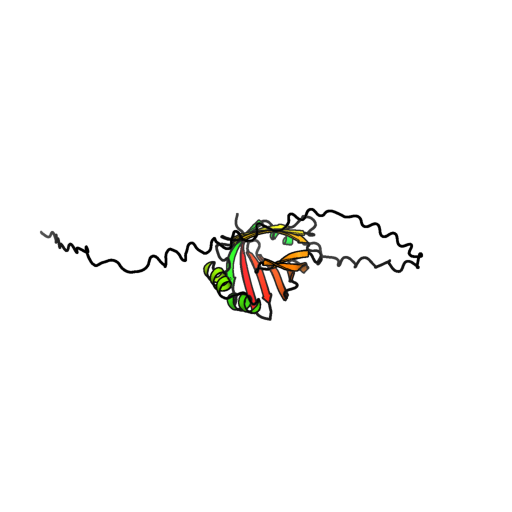 N 1
ATOM 683 C CA . ASN A 1 87 ? 7.464 -1.958 -11.577 1.00 96.81 87 ASN A CA 1
ATOM 684 C C . ASN A 1 87 ? 6.325 -2.215 -12.564 1.00 96.81 87 ASN A C 1
ATOM 686 O O . ASN A 1 87 ? 6.222 -3.300 -13.140 1.00 96.81 87 ASN A O 1
ATOM 690 N N . GLY A 1 88 ? 5.496 -1.200 -12.788 1.00 97.12 88 GLY A N 1
ATOM 691 C CA . GLY A 1 88 ? 4.421 -1.231 -13.776 1.00 97.12 88 GLY A CA 1
ATOM 692 C C . GLY A 1 88 ? 3.094 -0.710 -13.246 1.00 97.12 88 GLY A C 1
ATOM 693 O O . GLY A 1 88 ? 3.014 -0.111 -12.170 1.00 97.12 88 GLY A O 1
ATOM 694 N N . HIS A 1 89 ? 2.045 -0.940 -14.032 1.00 98.25 89 HIS A N 1
ATOM 695 C CA . HIS A 1 89 ? 0.687 -0.540 -13.703 1.00 98.25 89 HIS A CA 1
ATOM 696 C C . HIS A 1 89 ? -0.107 -1.723 -13.153 1.00 98.25 89 HIS A C 1
ATOM 698 O O . HIS A 1 89 ? -0.035 -2.850 -13.640 1.00 98.25 89 HIS A O 1
ATOM 704 N N . TRP A 1 90 ? -0.900 -1.433 -12.135 1.00 98.44 90 TRP A N 1
ATOM 705 C CA . TRP A 1 90 ? -1.611 -2.402 -11.324 1.00 98.44 90 TRP A CA 1
ATOM 706 C C . TRP A 1 90 ? -3.056 -1.948 -11.158 1.00 98.44 90 TRP A C 1
ATOM 708 O O . TRP A 1 90 ? -3.320 -0.789 -10.829 1.00 98.44 90 TRP A O 1
ATOM 718 N N . LEU A 1 91 ? -4.009 -2.854 -11.351 1.00 98.38 91 LEU A N 1
ATOM 719 C CA . LEU A 1 91 ? -5.424 -2.632 -11.071 1.00 98.38 91 LEU A CA 1
ATOM 720 C C . LEU A 1 91 ? -5.828 -3.495 -9.882 1.00 98.38 91 LEU A C 1
ATOM 722 O O . LEU A 1 91 ? -5.626 -4.705 -9.903 1.00 98.38 91 LEU A O 1
ATOM 726 N N . CYS A 1 92 ? -6.429 -2.883 -8.863 1.00 98.19 92 CYS A N 1
ATOM 727 C CA . CYS A 1 92 ? -7.017 -3.626 -7.754 1.00 98.19 92 CYS A CA 1
ATOM 728 C C . CYS A 1 92 ? -8.168 -4.477 -8.298 1.00 98.19 92 CYS A C 1
ATOM 730 O O . CYS A 1 92 ? -9.208 -3.937 -8.668 1.00 98.19 92 CYS A O 1
ATOM 732 N N . ASP A 1 93 ? -7.971 -5.786 -8.372 1.00 98.31 93 ASP A N 1
ATOM 733 C CA . ASP A 1 93 ? -8.941 -6.748 -8.889 1.00 98.31 93 ASP A CA 1
ATOM 734 C C . ASP A 1 93 ? -10.033 -7.000 -7.849 1.00 98.31 93 ASP A C 1
ATOM 736 O O . ASP A 1 93 ? -11.221 -6.768 -8.086 1.00 98.31 93 ASP A O 1
ATOM 740 N N . ARG A 1 94 ? -9.611 -7.381 -6.641 1.00 98.06 94 ARG A N 1
ATOM 741 C CA . ARG A 1 94 ? -10.511 -7.737 -5.545 1.00 98.06 94 ARG A CA 1
ATOM 742 C C . ARG A 1 94 ? -9.945 -7.376 -4.180 1.00 98.06 94 ARG A C 1
ATOM 744 O O . ARG A 1 94 ? -8.754 -7.110 -4.009 1.00 98.06 94 ARG A O 1
ATOM 751 N N . THR A 1 95 ? -10.843 -7.382 -3.202 1.00 97.69 95 THR A N 1
ATOM 752 C CA . THR A 1 95 ? -10.536 -7.166 -1.791 1.00 97.69 95 THR A CA 1
ATOM 753 C C . THR A 1 95 ? -11.015 -8.363 -0.970 1.00 97.69 95 THR A C 1
ATOM 755 O O . THR A 1 95 ? -12.101 -8.890 -1.200 1.00 97.69 95 THR A O 1
ATOM 758 N N . GLU A 1 96 ? -10.186 -8.819 -0.036 1.00 98.19 96 GLU A N 1
ATOM 759 C CA . GLU A 1 96 ? -10.434 -9.971 0.833 1.00 98.19 96 GLU A CA 1
ATOM 760 C C . GLU A 1 96 ? -10.294 -9.569 2.311 1.00 98.19 96 GLU A C 1
ATOM 762 O O . GLU A 1 96 ? -9.568 -8.633 2.659 1.00 98.19 96 GLU A O 1
ATOM 767 N N . GLY A 1 97 ? -10.969 -10.299 3.200 1.00 97.69 97 GLY A N 1
ATOM 768 C CA . GLY A 1 97 ? -10.964 -10.037 4.642 1.00 97.69 97 GLY A CA 1
ATOM 769 C C . GLY A 1 97 ? -11.991 -8.992 5.095 1.00 97.69 97 GLY A C 1
ATOM 770 O O . GLY A 1 97 ? -12.841 -8.538 4.327 1.00 97.69 97 GLY A O 1
ATOM 771 N N . ASP A 1 98 ? -11.934 -8.628 6.378 1.00 97.69 98 ASP A N 1
ATOM 772 C CA . ASP A 1 98 ? -12.909 -7.725 7.001 1.00 97.69 98 ASP A CA 1
ATOM 773 C C . ASP A 1 98 ? -12.480 -6.253 6.883 1.00 97.69 98 ASP A C 1
ATOM 775 O O . ASP A 1 98 ? -11.986 -5.637 7.831 1.00 97.69 98 ASP A O 1
ATOM 779 N N . PHE A 1 99 ? -12.668 -5.669 5.694 1.00 96.94 99 PHE A N 1
ATOM 780 C CA . PHE A 1 99 ? -12.358 -4.253 5.459 1.00 96.94 99 PHE A CA 1
ATOM 781 C C . PHE A 1 99 ? -13.187 -3.305 6.330 1.00 96.94 99 PHE A C 1
ATOM 783 O O . PHE A 1 99 ? -12.662 -2.302 6.808 1.00 96.94 99 PHE A O 1
ATOM 790 N N . ASP A 1 100 ? -14.475 -3.577 6.555 1.00 97.50 100 ASP A N 1
ATOM 791 C CA . ASP A 1 100 ? -15.283 -2.694 7.404 1.00 97.50 100 ASP A CA 1
ATOM 792 C C . ASP A 1 100 ? -14.830 -2.772 8.869 1.00 97.50 100 ASP A C 1
ATOM 794 O O . ASP A 1 100 ? -14.732 -1.731 9.522 1.00 97.50 100 ASP A O 1
ATOM 798 N N . GLY A 1 101 ? -14.479 -3.961 9.367 1.00 97.88 101 GLY A N 1
ATOM 799 C CA . GLY A 1 101 ? -13.846 -4.153 10.672 1.00 97.88 101 GLY A CA 1
ATOM 800 C C . GLY A 1 101 ? -12.517 -3.415 10.793 1.00 97.88 101 GLY A C 1
ATOM 801 O O . GLY A 1 101 ? -12.318 -2.689 11.768 1.00 97.88 101 GLY A O 1
ATOM 802 N N . PHE A 1 102 ? -11.656 -3.494 9.775 1.00 97.00 102 PHE A N 1
ATOM 803 C CA . PHE A 1 102 ? -10.395 -2.748 9.725 1.00 97.00 102 PHE A CA 1
ATOM 804 C C . PHE A 1 102 ? -10.644 -1.237 9.840 1.00 97.00 102 PHE A C 1
ATOM 806 O O . PHE A 1 102 ? -10.058 -0.548 10.676 1.00 97.00 102 PHE A O 1
ATOM 813 N N . LEU A 1 103 ? -11.599 -0.713 9.070 1.00 96.19 103 LEU A N 1
ATOM 814 C CA . LEU A 1 103 ? -11.960 0.702 9.103 1.00 96.19 103 LEU A CA 1
ATOM 815 C C . LEU A 1 103 ? -12.610 1.131 10.434 1.00 96.19 103 LEU A C 1
ATOM 817 O O . LEU A 1 103 ? -12.442 2.277 10.862 1.00 96.19 103 LEU A O 1
ATOM 821 N N . ARG A 1 104 ? -13.348 0.239 11.109 1.00 97.44 104 ARG A N 1
ATOM 822 C CA . ARG A 1 104 ? -13.855 0.476 12.474 1.00 97.44 104 ARG A CA 1
ATOM 823 C C . ARG A 1 104 ? -12.724 0.509 13.495 1.00 97.44 104 ARG A C 1
ATOM 825 O O . ARG A 1 104 ? -12.738 1.394 14.347 1.00 97.44 104 ARG A O 1
ATOM 832 N N . ALA A 1 105 ? -11.757 -0.404 13.401 1.00 96.50 105 ALA A N 1
ATOM 833 C CA . ALA A 1 105 ? -10.576 -0.424 14.264 1.00 96.50 105 ALA A CA 1
ATOM 834 C C . ALA A 1 105 ? -9.772 0.879 14.117 1.00 96.50 105 ALA A C 1
ATOM 836 O O . ALA A 1 105 ? -9.409 1.502 15.112 1.00 96.50 105 ALA A O 1
ATOM 837 N N . LYS A 1 106 ? -9.669 1.395 12.884 1.00 94.75 106 LYS A N 1
ATOM 838 C CA . LYS A 1 106 ? -9.140 2.732 12.562 1.00 94.75 106 LYS A CA 1
ATOM 839 C C . LYS A 1 106 ? -9.997 3.909 13.039 1.00 94.75 106 LYS A C 1
ATOM 841 O O . LYS A 1 106 ? -9.676 5.054 12.735 1.00 94.75 106 LYS A O 1
ATOM 846 N N . LYS A 1 107 ? -11.086 3.655 13.772 1.00 95.44 107 LYS A N 1
ATOM 847 C CA . LYS A 1 107 ? -12.040 4.657 14.273 1.00 95.44 107 LYS A CA 1
ATOM 848 C C . LYS A 1 107 ? -12.618 5.550 13.170 1.00 95.44 107 LYS A C 1
ATOM 850 O O . LYS A 1 107 ? -13.070 6.662 13.440 1.00 95.44 107 LYS A O 1
ATOM 855 N N . MET A 1 108 ? -12.648 5.071 11.926 1.00 94.44 108 MET A N 1
ATOM 856 C CA . MET A 1 108 ? -13.174 5.859 10.821 1.00 94.44 108 MET A CA 1
ATOM 857 C C . MET A 1 108 ? -14.690 5.988 10.955 1.00 94.44 108 MET A C 1
ATOM 859 O O . MET A 1 108 ? -15.377 5.014 11.269 1.00 94.44 108 MET A O 1
ATOM 863 N N . ASN A 1 109 ? -15.233 7.185 10.726 1.00 95.00 109 ASN A N 1
ATOM 864 C CA . ASN A 1 109 ? -16.662 7.437 10.911 1.00 95.00 109 ASN A CA 1
ATOM 865 C C . ASN A 1 109 ? -17.535 6.592 9.956 1.00 95.00 109 ASN A C 1
ATOM 867 O O . ASN A 1 109 ? -17.100 6.167 8.885 1.00 95.00 109 ASN A O 1
ATOM 871 N N . TRP A 1 110 ? -18.786 6.339 10.355 1.00 96.00 110 TRP A N 1
ATOM 872 C CA . TRP A 1 110 ? -19.707 5.466 9.613 1.00 96.00 110 TRP A CA 1
ATOM 873 C C . TRP A 1 110 ? -19.922 5.906 8.161 1.00 96.00 110 TRP A C 1
ATOM 875 O O . TRP A 1 110 ? -19.958 5.059 7.268 1.00 96.00 110 TRP A O 1
ATOM 885 N N . PHE A 1 111 ? -20.019 7.216 7.925 1.00 94.38 111 PHE A N 1
ATOM 886 C CA . PHE A 1 111 ? -20.250 7.768 6.594 1.00 94.38 111 PHE A CA 1
ATOM 887 C C . PHE A 1 111 ? -19.102 7.420 5.637 1.00 94.38 111 PHE A C 1
ATOM 889 O O . PHE A 1 111 ? -19.339 6.843 4.577 1.00 94.38 111 PHE A O 1
ATOM 896 N N . MET A 1 112 ? -17.854 7.665 6.046 1.00 93.06 112 MET A N 1
ATOM 897 C CA . MET A 1 112 ? -16.672 7.322 5.252 1.00 93.06 112 MET A CA 1
ATOM 898 C C . MET A 1 112 ? -16.602 5.819 4.978 1.00 93.06 112 MET A C 1
ATOM 900 O O . MET A 1 112 ? -16.371 5.419 3.841 1.00 93.06 112 MET A O 1
ATOM 904 N N . ARG A 1 113 ? -16.889 4.961 5.967 1.00 95.75 113 ARG A N 1
ATOM 905 C CA . ARG A 1 113 ? -16.902 3.502 5.746 1.00 95.75 113 ARG A CA 1
ATOM 906 C C . ARG A 1 113 ? -17.918 3.073 4.687 1.00 95.75 113 ARG A C 1
ATOM 908 O O . ARG A 1 113 ? -17.610 2.221 3.857 1.00 95.75 113 ARG A O 1
ATOM 915 N N . LYS A 1 114 ? -19.107 3.686 4.668 1.00 96.00 114 LYS A N 1
ATOM 916 C CA . LYS A 1 114 ? -20.112 3.431 3.625 1.00 96.00 114 LYS A CA 1
ATOM 917 C C . LYS A 1 114 ? -19.664 3.913 2.249 1.00 96.00 114 LYS A C 1
ATOM 919 O O . LYS A 1 114 ? -19.921 3.212 1.273 1.00 96.00 114 LYS A O 1
ATOM 924 N N . MET A 1 115 ? -18.942 5.030 2.174 1.00 92.69 115 MET A N 1
ATOM 925 C CA . MET A 1 115 ? -18.318 5.478 0.926 1.00 92.69 115 MET A CA 1
ATOM 926 C C . MET A 1 115 ? -17.302 4.451 0.410 1.00 92.69 115 MET A C 1
ATOM 928 O O . MET A 1 115 ? -17.383 4.059 -0.753 1.00 92.69 115 MET A O 1
ATOM 932 N N . PHE A 1 116 ? -16.409 3.949 1.273 1.00 92.94 116 PHE A N 1
ATOM 933 C CA . PHE A 1 116 ? -15.448 2.898 0.907 1.00 92.94 116 PHE A CA 1
ATOM 934 C C . PHE A 1 116 ? -16.136 1.604 0.459 1.00 92.94 116 PHE A C 1
ATOM 936 O O . PHE A 1 116 ? -15.752 1.022 -0.554 1.00 92.94 116 PHE A O 1
ATOM 943 N N . HIS A 1 117 ? -17.199 1.194 1.150 1.00 95.50 117 HIS A N 1
ATOM 944 C CA . HIS A 1 117 ? -18.003 0.042 0.753 1.00 95.50 117 HIS A CA 1
ATOM 945 C C . HIS A 1 117 ? -18.637 0.225 -0.637 1.00 95.50 117 HIS A C 1
ATOM 947 O O . HIS A 1 117 ? -18.578 -0.676 -1.464 1.00 95.50 117 HIS A O 1
ATOM 953 N N . HIS A 1 118 ? -19.184 1.408 -0.939 1.00 93.75 118 HIS A N 1
ATOM 954 C CA . HIS A 1 118 ? -19.801 1.700 -2.239 1.00 93.75 118 HIS A CA 1
ATOM 955 C C . HIS A 1 118 ? -18.799 1.683 -3.410 1.00 93.75 118 HIS A C 1
ATOM 957 O O . HIS A 1 118 ? -19.154 1.407 -4.561 1.00 93.75 118 HIS A O 1
ATOM 963 N N . ILE A 1 119 ? -17.520 1.947 -3.135 1.00 93.94 119 ILE A N 1
ATOM 964 C CA . ILE A 1 119 ? -16.441 1.788 -4.116 1.00 93.94 119 ILE A CA 1
ATOM 965 C C . ILE A 1 119 ? -15.797 0.395 -4.080 1.00 93.94 119 ILE A C 1
ATOM 967 O O . ILE A 1 119 ? -14.711 0.237 -4.629 1.00 93.94 119 ILE A O 1
ATOM 971 N N . ASN A 1 120 ? -16.449 -0.598 -3.463 1.00 95.75 120 ASN A N 1
ATOM 972 C CA . ASN A 1 120 ? -15.942 -1.964 -3.283 1.00 95.75 120 ASN A CA 1
ATOM 973 C C . ASN A 1 120 ? -14.514 -1.994 -2.713 1.00 95.75 120 ASN A C 1
ATOM 975 O O . ASN A 1 120 ? -13.685 -2.802 -3.126 1.00 95.75 120 ASN A O 1
ATOM 979 N N . TYR A 1 121 ? -14.205 -1.049 -1.819 1.00 95.06 121 TYR A N 1
ATOM 980 C CA . TYR A 1 121 ? -12.879 -0.870 -1.224 1.00 95.06 121 TYR A CA 1
ATOM 981 C C . TYR A 1 121 ? -11.745 -0.743 -2.259 1.00 95.06 121 TYR A C 1
ATOM 983 O O . TYR A 1 121 ? -10.604 -1.094 -1.980 1.00 95.06 121 TYR A O 1
ATOM 991 N N . GLY A 1 122 ? -12.055 -0.234 -3.457 1.00 94.31 122 GLY A N 1
ATOM 992 C CA . GLY A 1 122 ? -11.102 -0.038 -4.550 1.00 94.31 122 GLY A CA 1
ATOM 993 C C . GLY A 1 122 ? -11.123 -1.121 -5.632 1.00 94.31 122 GLY A C 1
ATOM 994 O O . GLY A 1 122 ? -10.579 -0.869 -6.707 1.00 94.31 122 GLY A O 1
ATOM 995 N N . ALA A 1 123 ? -11.791 -2.259 -5.414 1.00 97.38 123 ALA A N 1
ATOM 996 C CA . ALA A 1 123 ? -11.876 -3.336 -6.403 1.00 97.38 123 ALA A CA 1
ATOM 997 C C . ALA A 1 123 ? -12.497 -2.850 -7.729 1.00 97.38 123 ALA A C 1
ATOM 999 O O . ALA A 1 123 ? -13.556 -2.210 -7.750 1.00 97.38 123 ALA A O 1
ATOM 1000 N N . GLY A 1 124 ? -11.799 -3.116 -8.831 1.00 97.25 124 GLY A N 1
ATOM 1001 C CA . GLY A 1 124 ? -12.097 -2.683 -10.197 1.00 97.25 124 GLY A CA 1
ATOM 1002 C C . GLY A 1 124 ? -11.948 -1.180 -10.460 1.00 97.25 124 GLY A C 1
ATOM 1003 O O . GLY A 1 124 ? -12.224 -0.727 -11.569 1.00 97.25 124 GLY A O 1
ATOM 1004 N N . LYS A 1 125 ? -11.563 -0.376 -9.459 1.00 95.81 125 LYS A N 1
ATOM 1005 C CA . LYS A 1 125 ? -11.605 1.099 -9.530 1.00 95.81 125 LYS A CA 1
ATOM 1006 C C . LYS A 1 125 ? -10.274 1.769 -9.211 1.00 95.81 125 LYS A C 1
ATOM 1008 O O . LYS A 1 125 ? -10.030 2.872 -9.695 1.00 95.81 125 LYS A O 1
ATOM 1013 N N . MET A 1 126 ? -9.448 1.148 -8.376 1.00 96.81 126 MET A N 1
ATOM 1014 C CA . MET A 1 126 ? -8.175 1.702 -7.938 1.00 96.81 126 MET A CA 1
ATOM 1015 C C . MET A 1 126 ? -7.036 1.184 -8.810 1.00 96.81 126 MET A C 1
ATOM 1017 O O . MET A 1 126 ? -6.852 -0.023 -8.944 1.00 96.81 126 MET A O 1
ATOM 1021 N N . ARG A 1 127 ? -6.264 2.114 -9.369 1.00 97.81 127 ARG A N 1
ATOM 1022 C CA . ARG A 1 127 ? -5.037 1.848 -10.117 1.00 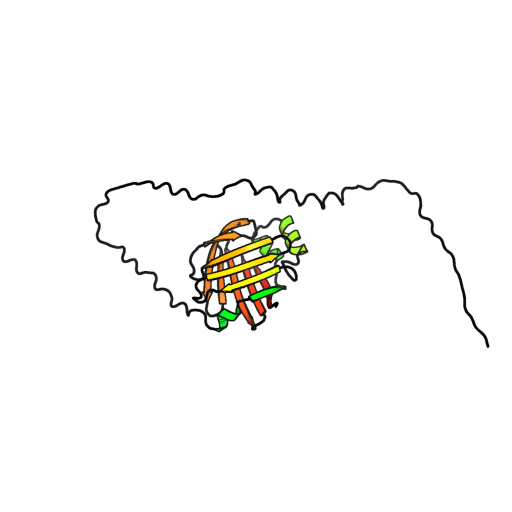97.81 127 ARG A CA 1
ATOM 1023 C C . ARG A 1 127 ? -3.835 2.325 -9.314 1.00 97.81 127 ARG A C 1
ATOM 1025 O O . ARG A 1 127 ? -3.897 3.398 -8.712 1.00 97.81 127 ARG A O 1
ATOM 1032 N N . ALA A 1 128 ? -2.765 1.550 -9.333 1.00 97.69 128 ALA A N 1
ATOM 1033 C CA . ALA A 1 128 ? -1.472 1.921 -8.791 1.00 97.69 128 ALA A CA 1
ATOM 1034 C C . ALA A 1 128 ? -0.423 1.802 -9.897 1.00 97.69 128 ALA A C 1
ATOM 1036 O O . ALA A 1 128 ? -0.449 0.866 -10.686 1.00 97.69 128 ALA A O 1
ATOM 1037 N N . GLU A 1 129 ? 0.485 2.755 -9.968 1.00 98.06 129 GLU A N 1
ATOM 1038 C CA . GLU A 1 129 ? 1.706 2.646 -10.754 1.00 98.06 129 GLU A CA 1
ATOM 1039 C C . GLU A 1 129 ? 2.864 2.645 -9.772 1.00 98.06 129 GLU A C 1
ATOM 1041 O O . GLU A 1 129 ? 2.959 3.533 -8.920 1.00 98.06 129 GLU A O 1
ATOM 1046 N N . LEU A 1 130 ? 3.684 1.606 -9.853 1.00 97.50 130 LEU A N 1
ATOM 1047 C CA . LEU A 1 130 ? 4.824 1.405 -8.978 1.00 97.50 130 LEU A CA 1
ATOM 1048 C C . LEU A 1 130 ? 6.099 1.547 -9.797 1.00 97.50 130 LEU A C 1
ATOM 1050 O O . LEU A 1 130 ? 6.225 0.954 -10.867 1.00 97.50 130 LEU A O 1
ATOM 1054 N N . THR A 1 131 ? 7.039 2.316 -9.258 1.00 97.12 131 THR A N 1
ATOM 1055 C CA . THR A 1 131 ? 8.372 2.500 -9.826 1.00 97.12 131 THR A CA 1
ATOM 1056 C C . THR A 1 131 ? 9.397 2.459 -8.704 1.00 97.12 131 THR A C 1
ATOM 1058 O O . THR A 1 131 ? 9.480 3.370 -7.881 1.00 97.12 131 THR A O 1
ATOM 1061 N N . ILE A 1 132 ? 10.188 1.397 -8.672 1.00 96.06 132 ILE A N 1
ATOM 1062 C CA . ILE A 1 132 ? 11.308 1.186 -7.763 1.00 96.06 132 ILE A CA 1
ATOM 1063 C C . ILE A 1 132 ? 12.572 1.713 -8.431 1.00 96.06 132 ILE A C 1
ATOM 1065 O O . ILE A 1 132 ? 12.853 1.400 -9.593 1.00 96.06 132 ILE A O 1
ATOM 1069 N N . ALA A 1 133 ? 13.322 2.533 -7.698 1.00 95.12 133 ALA A N 1
ATOM 1070 C CA . ALA A 1 133 ? 14.574 3.085 -8.186 1.00 95.12 133 ALA A CA 1
ATOM 1071 C C . ALA A 1 133 ? 15.613 1.972 -8.449 1.00 95.12 133 ALA A C 1
ATOM 1073 O O . ALA A 1 133 ? 15.601 0.953 -7.757 1.00 95.12 133 ALA A O 1
ATOM 1074 N N . PRO A 1 134 ? 16.544 2.149 -9.409 1.00 92.31 134 PRO A N 1
ATOM 1075 C CA . PRO A 1 134 ? 17.544 1.126 -9.743 1.00 92.31 134 PRO A CA 1
ATOM 1076 C C . PRO A 1 134 ? 18.479 0.733 -8.590 1.00 92.3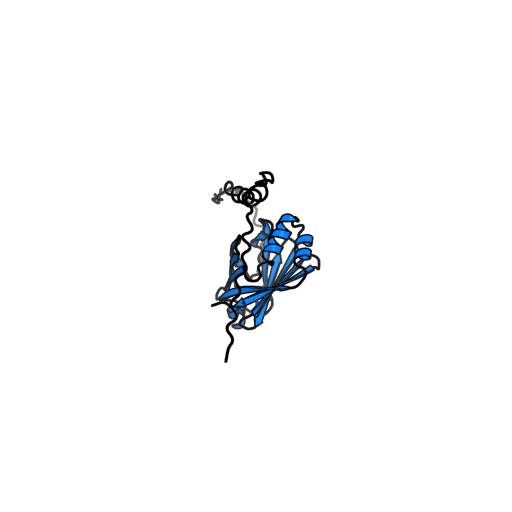1 134 PRO A C 1
ATOM 1078 O O . PRO A 1 134 ? 19.078 -0.336 -8.620 1.00 92.31 134 PRO A O 1
ATOM 1081 N N . ASP A 1 135 ? 18.630 1.606 -7.595 1.00 92.62 135 ASP A N 1
ATOM 1082 C CA . ASP A 1 135 ? 19.406 1.376 -6.373 1.00 92.62 135 ASP A CA 1
ATOM 1083 C C . ASP A 1 135 ? 18.567 0.759 -5.237 1.00 92.62 135 ASP A C 1
ATOM 1085 O O . ASP A 1 135 ? 19.074 0.561 -4.134 1.00 92.62 135 ASP A O 1
ATOM 1089 N N . PHE A 1 136 ? 17.285 0.476 -5.495 1.00 92.25 136 PHE A N 1
ATOM 1090 C CA . PHE A 1 136 ? 16.302 -0.072 -4.558 1.00 92.25 136 PHE A CA 1
ATOM 1091 C C . PHE A 1 136 ? 16.108 0.758 -3.282 1.00 92.25 136 PHE A C 1
ATOM 1093 O O . PHE A 1 136 ? 15.556 0.257 -2.299 1.00 92.25 136 PHE A O 1
ATOM 1100 N N . SER A 1 137 ? 16.533 2.025 -3.291 1.00 94.62 137 SER A N 1
ATOM 1101 C CA . SER A 1 137 ? 16.464 2.910 -2.125 1.00 94.62 137 SER A CA 1
ATOM 1102 C C . SER A 1 137 ? 15.092 3.555 -1.956 1.00 94.62 137 SER A C 1
ATOM 1104 O O . SER A 1 137 ? 14.716 3.937 -0.847 1.00 94.62 137 SER A O 1
ATOM 1106 N N . THR A 1 138 ? 14.330 3.679 -3.046 1.00 96.00 138 THR A N 1
ATOM 1107 C CA . THR A 1 138 ? 13.032 4.354 -3.060 1.00 96.00 138 THR A CA 1
ATOM 1108 C C . THR A 1 138 ? 12.008 3.627 -3.927 1.00 96.00 138 THR A C 1
ATOM 1110 O O . THR A 1 138 ? 12.343 2.982 -4.923 1.00 96.00 138 THR A O 1
ATOM 1113 N N . MET A 1 139 ? 10.739 3.767 -3.548 1.00 96.25 139 MET A N 1
ATOM 1114 C CA . MET A 1 139 ? 9.573 3.339 -4.317 1.00 96.25 139 MET A CA 1
ATOM 1115 C C . MET A 1 139 ? 8.669 4.542 -4.550 1.00 96.25 139 MET A C 1
ATOM 1117 O O . MET A 1 139 ? 8.159 5.131 -3.602 1.00 96.25 139 MET A O 1
ATOM 1121 N N . THR A 1 140 ? 8.429 4.890 -5.806 1.00 97.12 140 THR A N 1
ATOM 1122 C CA . THR A 1 140 ? 7.390 5.848 -6.186 1.00 97.12 140 THR A CA 1
ATOM 1123 C C . THR A 1 140 ? 6.099 5.097 -6.455 1.00 97.12 140 THR A C 1
ATOM 1125 O O . THR A 1 140 ? 6.083 4.155 -7.247 1.00 97.12 140 THR A O 1
ATOM 1128 N N . MET A 1 141 ? 5.025 5.508 -5.784 1.00 96.56 141 MET A N 1
ATOM 1129 C CA . MET A 1 141 ? 3.689 4.961 -5.964 1.00 96.56 141 MET A CA 1
ATOM 1130 C C . MET A 1 141 ? 2.733 6.070 -6.380 1.00 96.56 141 MET A C 1
ATOM 1132 O O . MET A 1 141 ? 2.485 7.023 -5.638 1.00 96.56 141 MET A O 1
ATOM 1136 N N . ILE A 1 142 ? 2.135 5.901 -7.552 1.00 96.69 142 ILE A N 1
ATOM 1137 C CA . ILE A 1 142 ? 1.101 6.790 -8.062 1.00 96.69 142 ILE A CA 1
ATOM 1138 C C . ILE A 1 142 ? -0.231 6.058 -7.956 1.00 96.69 142 ILE A C 1
ATOM 1140 O O . ILE A 1 142 ? -0.516 5.139 -8.719 1.00 96.69 142 ILE A O 1
ATOM 1144 N N . THR A 1 143 ? -1.076 6.482 -7.019 1.00 95.38 143 THR A N 1
ATOM 1145 C CA . THR A 1 143 ? -2.399 5.883 -6.809 1.00 95.38 143 THR A CA 1
ATOM 1146 C C . THR A 1 143 ? -3.486 6.751 -7.430 1.00 95.38 143 THR A C 1
ATOM 1148 O O . THR A 1 143 ? -3.520 7.977 -7.266 1.00 95.38 143 THR A O 1
ATOM 1151 N N . ARG A 1 144 ? -4.407 6.115 -8.156 1.00 95.00 144 ARG A N 1
ATOM 1152 C CA . ARG A 1 144 ? -5.571 6.740 -8.791 1.00 95.00 144 ARG A CA 1
ATOM 1153 C C . ARG A 1 144 ? -6.830 5.953 -8.437 1.00 95.00 144 ARG A C 1
ATOM 1155 O O . ARG A 1 144 ? -6.929 4.769 -8.731 1.00 95.00 144 ARG A O 1
ATOM 1162 N N . ALA A 1 145 ? -7.817 6.619 -7.858 1.00 91.31 145 ALA A N 1
ATOM 1163 C CA . ALA A 1 145 ? -9.161 6.097 -7.622 1.00 91.31 145 ALA A CA 1
ATOM 1164 C C . ALA A 1 145 ? -10.201 7.198 -7.926 1.00 91.31 145 ALA A C 1
ATOM 1166 O O . ALA A 1 145 ? -9.829 8.371 -7.991 1.00 91.31 145 ALA A O 1
ATOM 1167 N N . PRO A 1 146 ? -11.503 6.883 -8.088 1.00 86.25 146 PRO A N 1
ATOM 1168 C CA . PRO A 1 146 ? -12.511 7.844 -8.563 1.00 86.25 146 PRO A CA 1
ATOM 1169 C C . PRO A 1 146 ? -12.605 9.184 -7.810 1.00 86.25 146 PRO A C 1
ATOM 1171 O O . PRO A 1 146 ? -13.100 10.156 -8.367 1.00 86.25 146 PRO A O 1
ATOM 1174 N N . MET A 1 147 ? -12.144 9.253 -6.558 1.00 83.38 147 MET A N 1
ATOM 1175 C CA . MET A 1 147 ? -12.141 10.477 -5.740 1.00 83.38 147 MET A CA 1
ATOM 1176 C C . MET A 1 147 ? -10.814 10.701 -5.004 1.00 83.38 147 MET A C 1
ATOM 1178 O O . MET A 1 147 ? -10.751 11.493 -4.067 1.00 83.38 147 MET A O 1
ATOM 1182 N N . TYR A 1 148 ? -9.762 9.973 -5.375 1.00 85.75 148 TYR A N 1
ATOM 1183 C CA . TYR A 1 148 ? -8.488 10.015 -4.669 1.00 85.75 148 TYR A CA 1
ATOM 1184 C C . TYR A 1 148 ? -7.335 9.911 -5.655 1.00 85.75 148 TYR A C 1
ATOM 1186 O O . TYR A 1 148 ? -7.321 9.064 -6.549 1.00 85.75 148 TYR A O 1
ATOM 1194 N N . LYS A 1 149 ? -6.371 10.807 -5.487 1.00 91.38 149 LYS A N 1
ATOM 1195 C CA . LYS A 1 149 ? -5.162 10.872 -6.286 1.00 91.38 149 LYS A CA 1
ATOM 1196 C C . LYS A 1 149 ? -4.003 11.099 -5.332 1.00 91.38 149 LYS A C 1
ATOM 1198 O O . LYS A 1 149 ? -4.006 12.103 -4.626 1.00 91.38 149 LYS A O 1
ATOM 1203 N N . ASP A 1 150 ? -3.040 10.192 -5.356 1.00 92.00 150 ASP A N 1
ATOM 1204 C CA . ASP A 1 150 ? -1.799 10.323 -4.603 1.00 92.00 150 ASP A CA 1
ATOM 1205 C C . ASP A 1 150 ? -0.607 10.026 -5.502 1.00 92.00 150 ASP A C 1
ATOM 1207 O O . ASP A 1 150 ? -0.722 9.294 -6.492 1.00 92.00 150 ASP A O 1
ATOM 1211 N N . ASP A 1 151 ? 0.496 10.686 -5.200 1.00 95.25 151 ASP A N 1
ATOM 1212 C CA . ASP A 1 151 ? 1.751 10.604 -5.928 1.00 95.25 151 ASP A CA 1
ATOM 1213 C C . ASP A 1 151 ? 2.853 10.827 -4.900 1.00 95.25 151 ASP A C 1
ATOM 1215 O O . ASP A 1 151 ? 3.105 11.962 -4.482 1.00 95.25 151 ASP A O 1
ATOM 1219 N N . THR A 1 152 ? 3.396 9.723 -4.395 1.00 93.69 152 THR A N 1
ATOM 1220 C CA . THR A 1 152 ? 4.322 9.754 -3.268 1.00 93.69 152 THR A CA 1
ATOM 1221 C C . THR A 1 152 ? 5.507 8.838 -3.529 1.00 93.69 152 THR A C 1
ATOM 1223 O O . THR A 1 152 ? 5.352 7.679 -3.916 1.00 93.69 152 THR A O 1
ATOM 1226 N N . THR A 1 153 ? 6.704 9.354 -3.259 1.00 96.12 153 THR A N 1
ATOM 1227 C CA . THR A 1 153 ? 7.939 8.573 -3.214 1.00 96.12 153 THR A CA 1
ATOM 1228 C C . THR A 1 153 ? 8.265 8.219 -1.770 1.00 96.12 153 THR A C 1
ATOM 1230 O O . THR A 1 153 ? 8.352 9.093 -0.906 1.00 96.12 153 THR A O 1
ATOM 1233 N N . TYR A 1 154 ? 8.450 6.929 -1.515 1.00 95.00 154 TYR A N 1
ATOM 1234 C CA . TYR A 1 154 ? 8.744 6.368 -0.207 1.00 95.00 154 TYR A CA 1
ATOM 1235 C C . TYR A 1 154 ? 10.194 5.888 -0.134 1.00 95.00 154 TYR A C 1
ATOM 1237 O O . TYR A 1 154 ? 10.629 5.164 -1.034 1.00 95.00 154 TYR A O 1
ATOM 1245 N N . PRO A 1 155 ? 10.941 6.239 0.924 1.00 96.50 155 PRO A N 1
ATOM 1246 C CA . PRO A 1 155 ? 12.234 5.627 1.185 1.00 96.50 155 PRO A CA 1
ATOM 1247 C C . PRO A 1 155 ? 12.050 4.183 1.683 1.00 96.50 155 PRO A C 1
ATOM 1249 O O . PRO A 1 155 ? 11.162 3.908 2.489 1.00 96.50 155 PRO A O 1
ATOM 1252 N N . LEU A 1 156 ? 12.888 3.265 1.198 1.00 95.38 156 LEU A N 1
ATOM 1253 C CA . LEU A 1 156 ? 12.895 1.833 1.542 1.00 95.38 156 LEU A CA 1
ATOM 1254 C C . LEU A 1 156 ? 14.044 1.467 2.503 1.00 95.38 156 LEU A C 1
ATOM 1256 O O . LEU A 1 156 ? 14.427 0.304 2.627 1.00 95.38 156 LEU A O 1
ATOM 1260 N N . ASP A 1 157 ? 14.611 2.461 3.183 1.00 94.94 157 ASP A N 1
ATOM 1261 C CA . ASP A 1 157 ? 15.753 2.348 4.097 1.00 94.94 157 ASP A CA 1
ATOM 1262 C C . ASP A 1 157 ? 15.336 2.267 5.579 1.00 94.94 157 ASP A C 1
ATOM 1264 O O . ASP A 1 157 ? 16.165 2.419 6.480 1.00 94.94 157 ASP A O 1
ATOM 1268 N N . ASN A 1 158 ? 14.045 2.035 5.842 1.00 96.44 158 ASN A N 1
ATOM 1269 C CA . ASN A 1 158 ? 13.425 2.051 7.167 1.00 96.44 158 ASN A CA 1
ATOM 1270 C C . ASN A 1 158 ? 13.476 3.423 7.875 1.00 96.44 158 ASN A C 1
ATOM 1272 O O . ASN A 1 158 ? 13.232 3.501 9.084 1.00 96.44 158 ASN A O 1
ATOM 1276 N N . SER A 1 159 ? 13.789 4.511 7.164 1.00 96.25 159 SER A N 1
ATOM 1277 C CA . SER A 1 159 ? 13.706 5.861 7.719 1.00 96.25 159 SER A CA 1
ATOM 1278 C C . SER A 1 159 ? 12.253 6.315 7.868 1.00 96.25 159 SER A C 1
ATOM 1280 O O . SER A 1 159 ? 11.344 5.891 7.150 1.00 96.25 159 SER A O 1
ATOM 1282 N N . LYS A 1 160 ? 12.017 7.188 8.853 1.00 96.12 160 LYS A N 1
ATOM 1283 C CA . LYS A 1 160 ? 10.706 7.805 9.052 1.00 96.12 160 LYS A CA 1
ATOM 1284 C C . LYS A 1 160 ? 10.485 8.880 8.001 1.00 96.12 160 LYS A C 1
ATOM 1286 O O . LYS A 1 160 ? 11.273 9.818 7.905 1.00 96.12 160 LYS A O 1
ATOM 1291 N N . TYR A 1 161 ? 9.355 8.814 7.317 1.00 94.56 161 TYR A N 1
ATOM 1292 C CA . TYR A 1 161 ? 8.903 9.865 6.415 1.00 94.56 161 TYR A CA 1
ATOM 1293 C C . TYR A 1 161 ? 7.467 10.269 6.746 1.00 94.56 161 TYR A C 1
ATOM 1295 O O . TYR A 1 161 ? 6.686 9.502 7.317 1.00 94.56 161 TYR A O 1
ATOM 1303 N N . LYS A 1 162 ? 7.131 11.519 6.432 1.00 95.50 162 LYS A N 1
ATOM 1304 C CA . LYS A 1 162 ? 5.812 12.083 6.706 1.00 95.50 162 LYS A CA 1
ATOM 1305 C C . LYS A 1 162 ? 4.872 11.755 5.552 1.00 95.50 162 LYS A C 1
ATOM 1307 O O . LYS A 1 162 ? 5.196 12.017 4.398 1.00 95.50 162 LYS A O 1
ATOM 1312 N N . THR A 1 163 ? 3.695 11.232 5.863 1.00 94.25 163 THR A N 1
ATOM 1313 C CA . THR A 1 163 ? 2.648 10.935 4.880 1.00 94.25 163 THR A CA 1
ATOM 1314 C C . THR A 1 163 ? 1.266 11.237 5.450 1.00 94.25 163 THR A C 1
ATOM 1316 O O . THR A 1 163 ? 1.146 11.729 6.575 1.00 94.25 163 THR A O 1
ATOM 1319 N N . LYS A 1 164 ? 0.215 11.000 4.664 1.00 91.12 164 LYS A N 1
ATOM 1320 C CA . LYS A 1 164 ? -1.174 11.155 5.093 1.00 91.12 164 LYS A CA 1
ATOM 1321 C C . LYS A 1 164 ? -1.805 9.784 5.288 1.00 91.12 164 LYS A C 1
ATOM 1323 O O . LYS A 1 164 ? -1.745 8.946 4.396 1.00 91.12 164 LYS A O 1
ATOM 1328 N N . SER A 1 165 ? -2.440 9.583 6.436 1.00 88.81 165 SER A N 1
ATOM 1329 C CA . SER A 1 165 ? -3.293 8.422 6.668 1.00 88.81 165 SER A CA 1
ATOM 1330 C C . SER A 1 165 ? -4.578 8.533 5.835 1.00 88.81 165 SER A C 1
ATOM 1332 O O . SER A 1 165 ? -4.885 9.578 5.250 1.00 88.81 165 SER A O 1
ATOM 1334 N N . ILE A 1 166 ? -5.350 7.450 5.788 1.00 83.81 166 ILE A N 1
ATOM 1335 C CA . ILE A 1 166 ? -6.602 7.346 5.020 1.00 83.81 166 ILE A CA 1
ATOM 1336 C C . ILE A 1 166 ? -7.670 8.361 5.461 1.00 83.81 166 ILE A C 1
ATOM 1338 O O . ILE A 1 166 ? -8.560 8.720 4.693 1.00 83.81 166 ILE A O 1
ATOM 1342 N N . ASP A 1 167 ? -7.575 8.848 6.696 1.00 84.25 167 ASP A N 1
ATOM 1343 C CA . ASP A 1 167 ? -8.437 9.888 7.258 1.00 84.25 167 ASP A CA 1
ATOM 1344 C C . ASP A 1 167 ? -7.932 11.319 6.975 1.00 84.25 167 ASP A C 1
ATOM 1346 O O . ASP A 1 167 ? -8.566 12.301 7.367 1.00 84.25 167 ASP A O 1
ATOM 1350 N N . GLY A 1 168 ? -6.799 11.454 6.278 1.00 86.62 168 GLY A N 1
ATOM 1351 C CA . GLY A 1 168 ? -6.174 12.724 5.924 1.00 86.62 168 GLY A CA 1
ATOM 1352 C C . GLY A 1 168 ? -5.316 13.355 7.026 1.00 86.62 168 GLY A C 1
ATOM 1353 O O . GLY A 1 168 ? -4.872 14.500 6.847 1.00 86.62 168 GLY A O 1
ATOM 1354 N N . GLN A 1 169 ? -5.084 12.659 8.146 1.00 90.12 169 GLN A N 1
ATOM 1355 C CA . GLN A 1 169 ? -4.139 13.088 9.182 1.00 90.12 169 GLN A CA 1
ATOM 1356 C C . GLN A 1 169 ? -2.696 12.874 8.729 1.00 90.12 169 GLN A C 1
ATOM 1358 O O . GLN A 1 169 ? -2.392 11.908 8.036 1.00 90.12 169 GLN A O 1
ATOM 1363 N N . ASN A 1 170 ? -1.794 13.772 9.132 1.00 94.19 170 ASN A N 1
ATOM 1364 C CA . ASN A 1 170 ? -0.367 13.552 8.913 1.00 94.19 170 ASN A CA 1
ATOM 1365 C C . ASN A 1 170 ? 0.139 12.517 9.919 1.00 94.19 170 ASN A C 1
ATOM 1367 O O . ASN A 1 170 ? -0.071 12.691 11.116 1.00 94.19 170 ASN A O 1
ATOM 1371 N N . ILE A 1 171 ? 0.838 11.503 9.430 1.00 95.62 171 ILE A N 1
ATOM 1372 C CA . ILE A 1 171 ? 1.436 10.433 10.229 1.00 95.62 171 ILE A CA 1
ATOM 1373 C C . ILE A 1 171 ? 2.876 10.199 9.778 1.00 95.62 171 ILE A C 1
ATOM 1375 O O . ILE A 1 171 ? 3.254 10.556 8.655 1.00 95.62 171 ILE A O 1
ATOM 1379 N N . TRP A 1 172 ? 3.673 9.579 10.640 1.00 97.31 172 TRP A N 1
ATOM 1380 C CA . TRP A 1 172 ? 4.952 9.006 10.237 1.00 97.31 172 TRP A CA 1
ATOM 1381 C C . TRP A 1 172 ? 4.775 7.564 9.766 1.00 97.31 172 TRP A C 1
ATOM 1383 O O . TRP A 1 172 ? 4.032 6.786 10.363 1.00 97.31 172 TRP A O 1
ATOM 1393 N N . ALA A 1 173 ? 5.486 7.200 8.710 1.00 97.06 173 ALA A N 1
ATOM 1394 C CA . ALA A 1 173 ? 5.566 5.836 8.213 1.00 97.06 173 ALA A CA 1
ATOM 1395 C C . ALA A 1 173 ? 7.029 5.458 7.960 1.00 97.06 173 ALA A C 1
ATOM 1397 O O . ALA A 1 173 ? 7.894 6.328 7.842 1.00 97.06 173 ALA A O 1
ATOM 1398 N N . MET A 1 174 ? 7.307 4.159 7.939 1.00 97.19 174 MET A N 1
ATOM 1399 C CA . MET A 1 174 ? 8.619 3.581 7.649 1.00 97.19 174 MET A CA 1
ATOM 1400 C C . MET A 1 174 ? 8.405 2.423 6.685 1.00 97.19 174 MET A C 1
ATOM 1402 O O . MET A 1 174 ? 7.596 1.544 6.987 1.00 97.19 174 MET A O 1
ATOM 1406 N N . LEU A 1 175 ? 9.107 2.423 5.551 1.00 97.44 175 LEU A N 1
ATOM 1407 C CA . LEU A 1 175 ? 9.118 1.301 4.615 1.00 97.44 175 LEU A CA 1
ATOM 1408 C C . LEU A 1 175 ? 10.507 0.685 4.554 1.00 97.44 175 LEU A C 1
ATOM 1410 O O . LEU A 1 175 ? 1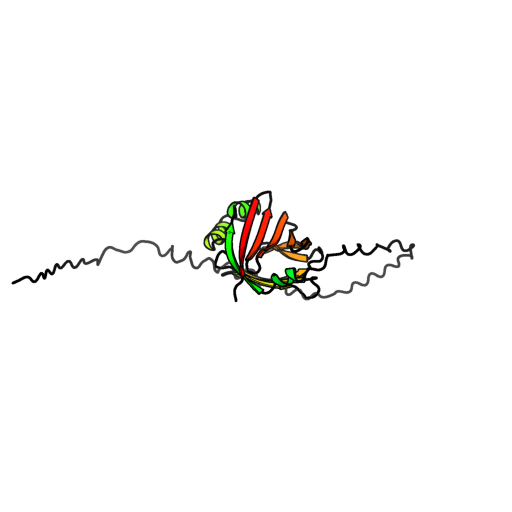1.515 1.382 4.676 1.00 97.44 175 LEU A O 1
ATOM 1414 N N . ARG A 1 176 ? 10.555 -0.626 4.349 1.00 95.44 176 ARG A N 1
ATOM 1415 C CA . ARG A 1 176 ? 11.797 -1.369 4.154 1.00 95.44 176 ARG A CA 1
ATOM 1416 C C . ARG A 1 176 ? 11.569 -2.627 3.336 1.00 95.44 176 ARG A C 1
ATOM 1418 O O . ARG A 1 176 ? 10.461 -3.160 3.314 1.00 95.44 176 ARG A O 1
ATOM 1425 N N . TRP A 1 177 ? 12.646 -3.126 2.751 1.00 94.75 177 TRP A N 1
ATOM 1426 C CA . TRP A 1 177 ? 12.704 -4.491 2.244 1.00 94.75 177 TRP A CA 1
ATOM 1427 C C . TRP A 1 177 ? 12.723 -5.513 3.387 1.00 94.75 177 TRP A C 1
ATOM 1429 O O . TRP A 1 177 ? 13.335 -5.280 4.434 1.00 94.75 177 TRP A O 1
ATOM 1439 N N . ASP A 1 178 ? 12.072 -6.647 3.159 1.00 94.31 178 ASP A N 1
ATOM 1440 C CA . ASP A 1 178 ? 12.161 -7.875 3.949 1.00 94.31 178 ASP A CA 1
ATOM 1441 C C . ASP A 1 178 ? 12.246 -9.059 2.976 1.00 94.31 178 ASP A C 1
ATOM 1443 O O . ASP A 1 178 ? 11.235 -9.598 2.525 1.00 94.31 178 ASP A O 1
ATOM 1447 N N . GLY A 1 179 ? 13.469 -9.392 2.554 1.00 92.19 179 GLY A N 1
ATOM 1448 C CA . GLY A 1 179 ? 13.686 -10.264 1.399 1.00 92.19 179 GLY A CA 1
ATOM 1449 C C . GLY A 1 179 ? 13.153 -9.623 0.112 1.00 92.19 179 GLY A C 1
ATOM 1450 O O . GLY A 1 179 ? 13.508 -8.489 -0.207 1.00 92.19 179 GLY A O 1
ATOM 1451 N N . ASP A 1 180 ? 12.282 -10.337 -0.605 1.00 93.25 180 ASP A N 1
ATOM 1452 C CA . ASP A 1 180 ? 11.639 -9.855 -1.840 1.00 93.25 180 ASP A CA 1
ATOM 1453 C C . ASP A 1 180 ? 10.344 -9.050 -1.589 1.00 93.25 180 ASP A C 1
ATOM 1455 O O . ASP A 1 180 ? 9.686 -8.601 -2.536 1.00 93.25 180 ASP A O 1
ATOM 1459 N N . ASP A 1 181 ? 9.979 -8.841 -0.323 1.00 95.00 181 ASP A N 1
ATOM 1460 C CA . ASP A 1 181 ? 8.756 -8.153 0.080 1.00 95.00 181 ASP A CA 1
ATOM 1461 C C . ASP A 1 181 ? 9.043 -6.740 0.584 1.00 95.00 181 ASP A C 1
ATOM 1463 O O . ASP A 1 181 ? 10.123 -6.441 1.100 1.00 95.00 181 ASP A O 1
ATOM 1467 N N . ILE A 1 182 ? 8.040 -5.866 0.498 1.00 95.69 182 ILE A N 1
ATOM 1468 C CA . ILE A 1 182 ? 8.100 -4.527 1.089 1.00 95.69 182 ILE A CA 1
ATOM 1469 C C . ILE A 1 182 ? 7.209 -4.506 2.323 1.00 95.69 182 ILE A C 1
ATOM 1471 O O . ILE A 1 182 ? 5.996 -4.714 2.238 1.00 95.69 182 ILE A O 1
ATOM 1475 N N . LEU A 1 183 ? 7.803 -4.211 3.475 1.00 96.81 183 LEU A N 1
ATOM 1476 C CA . LEU A 1 183 ? 7.080 -3.964 4.714 1.00 96.81 183 LEU A CA 1
ATOM 1477 C C . LEU A 1 183 ? 6.917 -2.469 4.930 1.00 96.81 183 LEU A C 1
ATOM 1479 O O . LEU A 1 183 ? 7.872 -1.709 4.774 1.00 96.81 183 LEU A O 1
ATOM 1483 N N . ALA A 1 184 ? 5.730 -2.062 5.367 1.00 96.94 184 ALA A N 1
ATOM 1484 C CA . ALA A 1 184 ? 5.490 -0.729 5.888 1.00 96.94 184 ALA A CA 1
ATOM 1485 C C . ALA A 1 184 ? 4.920 -0.809 7.302 1.00 96.94 184 ALA A C 1
ATOM 1487 O O . ALA A 1 184 ? 4.037 -1.617 7.581 1.00 96.94 184 ALA A O 1
ATOM 1488 N N . ASN A 1 185 ? 5.387 0.070 8.180 1.00 97.38 185 ASN A N 1
ATOM 1489 C CA . ASN A 1 185 ? 4.795 0.284 9.493 1.00 97.38 185 ASN A CA 1
ATOM 1490 C C . ASN A 1 185 ? 4.435 1.763 9.622 1.00 97.38 185 ASN A C 1
ATOM 1492 O O . ASN A 1 185 ? 5.257 2.640 9.338 1.00 97.38 185 ASN A O 1
ATOM 1496 N N . THR A 1 186 ? 3.220 2.049 10.069 1.00 97.19 186 THR A N 1
ATOM 1497 C CA . THR A 1 186 ? 2.752 3.415 10.304 1.00 97.19 186 THR A CA 1
ATOM 1498 C C . THR A 1 186 ? 2.644 3.709 11.797 1.00 97.19 186 THR A C 1
ATOM 1500 O O . THR A 1 186 ? 2.389 2.832 12.621 1.00 97.19 186 THR A O 1
ATOM 1503 N N . GLU A 1 187 ? 2.814 4.975 12.170 1.00 96.06 187 GLU A N 1
ATOM 1504 C CA . GLU A 1 187 ? 2.680 5.452 13.553 1.00 96.06 187 GLU A CA 1
ATOM 1505 C C . GLU A 1 187 ? 1.295 5.167 14.146 1.00 96.06 187 GLU A C 1
ATOM 1507 O O . GLU A 1 187 ? 1.157 4.919 15.341 1.00 96.06 187 GLU A O 1
ATOM 1512 N N . ASP A 1 188 ? 0.267 5.152 13.300 1.00 94.38 188 ASP A N 1
ATOM 1513 C CA . ASP A 1 188 ? -1.103 4.837 13.687 1.00 94.38 188 ASP A CA 1
ATOM 1514 C C . ASP A 1 188 ? -1.388 3.321 13.758 1.00 94.38 188 ASP A C 1
ATOM 1516 O O . ASP A 1 188 ? -2.553 2.916 13.842 1.00 94.38 188 ASP A O 1
ATOM 1520 N N . GLY A 1 189 ? -0.328 2.502 13.760 1.00 96.06 189 GLY A N 1
ATOM 1521 C CA . GLY A 1 189 ? -0.337 1.076 14.077 1.00 96.06 189 GLY A CA 1
ATOM 1522 C C . GLY A 1 189 ? -0.835 0.177 12.952 1.00 96.06 189 GLY A C 1
ATOM 1523 O O . GLY A 1 189 ? -1.425 -0.864 13.248 1.00 96.06 189 GLY A O 1
ATOM 1524 N N . ILE A 1 190 ? -0.702 0.596 11.692 1.00 96.81 190 ILE A N 1
ATOM 1525 C CA . ILE A 1 190 ? -0.980 -0.257 10.536 1.00 96.81 190 ILE A CA 1
ATOM 1526 C C . ILE A 1 190 ? 0.329 -0.906 10.098 1.00 96.81 190 ILE A C 1
ATOM 1528 O O . ILE A 1 190 ? 1.315 -0.224 9.812 1.00 96.81 190 ILE A O 1
ATOM 1532 N N . ASP A 1 191 ? 0.287 -2.225 9.983 1.00 97.62 191 ASP A N 1
ATOM 1533 C CA . ASP A 1 191 ? 1.329 -3.006 9.339 1.00 97.62 191 ASP A CA 1
ATOM 1534 C C . ASP A 1 191 ? 0.868 -3.349 7.924 1.00 97.62 191 ASP A C 1
ATOM 1536 O O . ASP A 1 191 ? -0.222 -3.900 7.734 1.00 97.62 191 ASP A O 1
ATOM 1540 N N . LEU A 1 192 ? 1.684 -3.007 6.929 1.00 97.38 192 LEU A N 1
ATOM 1541 C CA . LEU A 1 192 ? 1.458 -3.359 5.535 1.00 97.38 192 LEU A CA 1
ATOM 1542 C C . LEU A 1 192 ? 2.562 -4.285 5.034 1.00 97.38 192 LEU A C 1
ATOM 1544 O O . LEU A 1 192 ? 3.734 -4.108 5.368 1.00 97.38 192 LEU A O 1
ATOM 1548 N N . ARG A 1 193 ? 2.185 -5.229 4.175 1.00 97.44 193 ARG A N 1
ATOM 1549 C CA . ARG A 1 193 ? 3.115 -6.078 3.427 1.00 97.44 193 ARG A CA 1
ATOM 1550 C C . ARG A 1 193 ? 2.703 -6.123 1.963 1.00 97.44 193 ARG A C 1
ATOM 1552 O O . ARG A 1 193 ? 1.578 -6.523 1.664 1.00 97.44 193 ARG A O 1
ATOM 1559 N N . PHE A 1 194 ? 3.619 -5.734 1.085 1.00 96.81 194 PHE A N 1
ATOM 1560 C CA . PHE A 1 194 ? 3.529 -5.927 -0.357 1.00 96.81 194 PHE A CA 1
ATOM 1561 C C . PHE A 1 194 ? 4.365 -7.149 -0.706 1.00 96.81 194 PHE A C 1
ATOM 1563 O O . PHE A 1 194 ? 5.536 -7.208 -0.332 1.00 96.81 194 PHE A O 1
ATOM 1570 N N . PHE A 1 195 ? 3.765 -8.104 -1.405 1.00 96.12 195 PHE A N 1
ATOM 1571 C CA . PHE A 1 195 ? 4.482 -9.263 -1.916 1.00 96.12 195 PHE A CA 1
ATOM 1572 C C . PHE A 1 195 ? 3.967 -9.650 -3.298 1.00 96.12 195 PHE A C 1
ATOM 1574 O O . PHE A 1 195 ? 2.775 -9.519 -3.597 1.00 96.12 195 PHE A O 1
ATOM 1581 N N . LEU A 1 196 ? 4.873 -10.126 -4.146 1.00 95.31 196 LEU A N 1
ATOM 1582 C CA . LEU A 1 196 ? 4.539 -10.700 -5.446 1.00 95.31 196 LEU A CA 1
ATOM 1583 C C . LEU A 1 196 ? 4.057 -12.136 -5.241 1.00 95.31 196 LEU A C 1
ATOM 1585 O O . LEU A 1 196 ? 4.804 -12.987 -4.764 1.00 95.31 196 LEU A O 1
ATOM 1589 N N . TYR A 1 197 ? 2.805 -12.408 -5.603 1.00 94.88 197 TYR A N 1
ATOM 1590 C CA . TYR A 1 197 ? 2.294 -13.778 -5.655 1.00 94.88 197 TYR A CA 1
ATOM 1591 C C . TYR A 1 197 ? 2.688 -14.459 -6.971 1.00 94.88 197 TYR A C 1
ATOM 1593 O O . TYR A 1 197 ? 2.995 -15.648 -7.004 1.00 94.88 197 TYR A O 1
ATOM 1601 N N . SER A 1 198 ? 2.707 -13.680 -8.053 1.00 95.88 198 SER A N 1
ATOM 1602 C CA . SER A 1 198 ? 3.229 -14.062 -9.364 1.00 95.88 198 SER A CA 1
ATOM 1603 C C . SER A 1 198 ? 3.753 -12.821 -10.092 1.00 95.88 198 SER A C 1
ATOM 1605 O O . SER A 1 198 ? 3.645 -11.707 -9.579 1.00 95.88 198 SER A O 1
ATOM 1607 N N . ASP A 1 199 ? 4.283 -12.993 -11.301 1.00 94.81 199 ASP A N 1
ATOM 1608 C CA . ASP A 1 199 ? 4.788 -11.879 -12.116 1.00 94.81 199 ASP A CA 1
ATOM 1609 C C . ASP A 1 199 ? 3.686 -10.870 -12.488 1.00 94.81 199 ASP A C 1
ATOM 1611 O O . ASP A 1 199 ? 3.979 -9.693 -12.705 1.00 94.81 199 ASP A O 1
ATOM 1615 N N . ASP A 1 200 ? 2.423 -11.303 -12.472 1.00 97.12 200 ASP A N 1
ATOM 1616 C CA . ASP A 1 200 ? 1.257 -10.500 -12.847 1.00 97.12 200 ASP A CA 1
ATOM 1617 C C . ASP A 1 200 ? 0.291 -10.242 -11.683 1.00 97.12 200 ASP A C 1
ATOM 1619 O O . ASP A 1 200 ? -0.771 -9.655 -11.892 1.00 97.12 200 ASP A O 1
ATOM 1623 N N . GLU A 1 201 ? 0.647 -10.635 -10.452 1.00 97.69 201 GLU A N 1
ATOM 1624 C CA . GLU A 1 201 ? -0.223 -10.493 -9.279 1.00 97.69 201 GLU A CA 1
ATOM 1625 C C . GLU A 1 201 ? 0.552 -10.029 -8.031 1.00 97.69 201 GLU A C 1
ATOM 1627 O O . GLU A 1 201 ? 1.424 -10.738 -7.520 1.00 97.69 201 GLU A O 1
ATOM 1632 N N . VAL A 1 202 ? 0.186 -8.857 -7.500 1.00 98.00 202 VAL A N 1
ATOM 1633 C CA . VAL A 1 202 ? 0.708 -8.285 -6.246 1.00 98.00 202 VAL A CA 1
ATOM 1634 C C . VAL A 1 202 ? -0.364 -8.326 -5.168 1.00 98.00 202 VAL A C 1
ATOM 1636 O O . VAL A 1 202 ? -1.512 -7.926 -5.376 1.00 98.00 202 VAL A O 1
ATOM 1639 N N . HIS A 1 203 ? 0.017 -8.780 -3.979 1.00 98.06 203 HIS A N 1
ATOM 1640 C CA . HIS A 1 203 ? -0.836 -8.774 -2.797 1.00 98.06 203 HIS A CA 1
ATOM 1641 C C . HIS A 1 203 ? -0.382 -7.662 -1.864 1.00 98.06 203 HIS A C 1
ATOM 1643 O O . HIS A 1 203 ? 0.798 -7.557 -1.534 1.00 98.06 203 HIS A O 1
ATOM 1649 N N . VAL A 1 204 ? -1.340 -6.865 -1.398 1.00 97.88 204 VAL A N 1
ATOM 1650 C CA . VAL A 1 204 ? -1.128 -5.864 -0.354 1.00 97.88 204 VAL A CA 1
ATOM 1651 C C . VAL A 1 204 ? -1.972 -6.257 0.845 1.00 97.88 204 VAL A C 1
ATOM 1653 O O . VAL A 1 204 ? -3.203 -6.232 0.789 1.00 97.88 204 VAL A O 1
ATOM 1656 N N . VAL A 1 205 ? -1.315 -6.666 1.923 1.00 98.12 205 VAL A N 1
ATOM 1657 C CA . VAL A 1 205 ? -1.968 -7.080 3.168 1.00 98.12 205 VAL A CA 1
ATOM 1658 C C . VAL A 1 205 ? -1.832 -5.967 4.191 1.00 98.12 205 VAL A C 1
ATOM 1660 O O . VAL A 1 205 ? -0.727 -5.494 4.432 1.00 98.12 205 VAL A O 1
ATOM 1663 N N . PHE A 1 206 ? -2.946 -5.588 4.811 1.00 96.19 206 PHE A N 1
ATOM 1664 C CA . PHE A 1 206 ? -3.025 -4.571 5.855 1.00 96.19 206 PHE A CA 1
ATOM 1665 C C . PHE A 1 206 ? -3.471 -5.242 7.148 1.00 96.19 206 PHE A C 1
ATOM 1667 O O . PHE A 1 206 ? -4.456 -5.983 7.150 1.00 96.19 206 PHE A O 1
ATOM 1674 N N . THR A 1 207 ? -2.784 -4.968 8.252 1.00 98.00 207 THR A N 1
ATOM 1675 C CA . THR A 1 207 ? -3.177 -5.440 9.582 1.00 98.00 207 THR A CA 1
ATOM 1676 C C . THR A 1 207 ? -3.228 -4.275 10.557 1.00 98.00 207 THR A C 1
ATOM 1678 O O . THR A 1 207 ? -2.307 -3.467 10.623 1.00 98.00 207 THR A O 1
ATOM 1681 N N . HIS A 1 208 ? -4.317 -4.178 11.317 1.00 97.62 208 HIS A N 1
ATOM 1682 C CA . HIS A 1 208 ? -4.464 -3.198 12.389 1.00 97.62 208 HIS A CA 1
ATOM 1683 C C . HIS A 1 208 ? -5.314 -3.775 13.517 1.00 97.62 208 HIS A C 1
ATOM 1685 O O . HIS A 1 208 ? -6.416 -4.270 13.282 1.00 97.62 208 HIS A O 1
ATOM 1691 N N . SER A 1 209 ? -4.803 -3.723 14.751 1.00 97.06 209 SER A N 1
ATOM 1692 C CA . SER A 1 209 ? -5.497 -4.243 15.942 1.00 97.06 209 SER A CA 1
ATOM 1693 C C . SER A 1 209 ? -6.007 -5.688 15.783 1.00 97.06 209 SER A C 1
ATOM 1695 O O . SER A 1 209 ? -7.100 -6.018 16.235 1.00 97.06 209 SER A O 1
ATOM 1697 N N . GLY A 1 210 ? -5.231 -6.543 15.108 1.00 97.44 210 GLY A N 1
ATOM 1698 C CA . GLY A 1 210 ? -5.582 -7.945 14.854 1.00 97.44 210 GLY A CA 1
ATOM 1699 C C . GLY A 1 210 ? -6.602 -8.173 13.733 1.00 97.44 210 GLY A C 1
ATOM 1700 O O . GLY A 1 210 ? -6.920 -9.322 13.439 1.00 97.44 210 GLY A O 1
ATOM 1701 N N . VAL A 1 211 ? -7.102 -7.114 13.088 1.00 98.00 211 VAL A N 1
ATOM 1702 C CA . VAL A 1 211 ? -7.937 -7.229 11.888 1.00 98.00 211 VAL A CA 1
ATOM 1703 C C . VAL A 1 211 ? -7.045 -7.157 10.661 1.00 98.00 211 VAL A C 1
ATOM 1705 O O . VAL A 1 211 ? -6.330 -6.171 10.473 1.00 98.00 211 VAL A O 1
ATOM 1708 N N . THR A 1 212 ? -7.118 -8.187 9.822 1.00 97.81 212 THR A N 1
ATOM 1709 C CA . THR A 1 212 ? -6.357 -8.276 8.578 1.00 97.81 212 THR A CA 1
ATOM 1710 C C . THR A 1 212 ? -7.291 -8.222 7.380 1.00 97.81 212 THR A C 1
ATOM 1712 O O . THR A 1 212 ? -8.315 -8.910 7.325 1.00 97.81 212 THR A O 1
ATOM 1715 N N . CYS A 1 213 ? -6.912 -7.422 6.395 1.00 97.50 213 CYS A N 1
ATOM 1716 C CA . CYS A 1 213 ? -7.545 -7.384 5.091 1.00 97.50 213 CYS A CA 1
ATOM 1717 C C . CYS A 1 213 ? -6.482 -7.369 3.989 1.00 97.50 213 CYS A C 1
ATOM 1719 O O . CYS A 1 213 ? -5.298 -7.134 4.240 1.00 97.50 213 CYS A O 1
ATOM 1721 N N . LYS A 1 214 ? -6.891 -7.681 2.763 1.00 98.00 214 LYS A N 1
ATOM 1722 C CA . LYS A 1 214 ? -5.987 -7.839 1.627 1.00 98.00 214 LYS A CA 1
ATOM 1723 C C . LYS A 1 214 ? -6.587 -7.217 0.377 1.00 98.00 214 LYS A C 1
ATOM 1725 O O . LYS A 1 214 ? -7.760 -7.421 0.082 1.00 98.00 214 LYS A O 1
ATOM 1730 N N . GLN A 1 215 ? -5.774 -6.496 -0.376 1.00 98.00 215 GLN A N 1
ATOM 1731 C CA . GLN A 1 215 ? -6.077 -6.106 -1.748 1.00 98.00 215 GLN A CA 1
ATOM 1732 C C . GLN A 1 215 ? -5.194 -6.910 -2.687 1.00 98.00 215 GLN A C 1
ATOM 1734 O O . GLN A 1 215 ? -4.002 -7.084 -2.432 1.00 98.00 215 GLN A O 1
ATOM 1739 N N . ILE A 1 216 ? -5.794 -7.405 -3.761 1.00 98.50 216 ILE A N 1
ATOM 1740 C CA . ILE A 1 216 ? -5.091 -8.160 -4.791 1.00 98.50 216 ILE A CA 1
ATOM 1741 C C . ILE A 1 216 ? -5.114 -7.322 -6.053 1.00 98.50 216 ILE A C 1
ATOM 1743 O O . ILE A 1 216 ? -6.168 -6.825 -6.462 1.00 98.50 216 ILE A O 1
ATOM 1747 N N . TYR A 1 217 ? -3.935 -7.122 -6.618 1.00 98.44 217 TYR A N 1
ATOM 1748 C CA . TYR A 1 217 ? -3.720 -6.302 -7.788 1.00 98.44 217 TYR A CA 1
ATOM 1749 C C . TYR A 1 217 ? -3.203 -7.160 -8.922 1.00 98.44 217 TYR A C 1
ATOM 1751 O O . TYR A 1 217 ? -2.209 -7.860 -8.756 1.00 98.44 217 TYR A O 1
ATOM 1759 N N . ASN A 1 218 ? -3.839 -7.023 -10.077 1.00 98.50 218 ASN A N 1
ATOM 1760 C CA . ASN A 1 218 ? -3.373 -7.638 -11.306 1.00 98.50 218 ASN A CA 1
ATOM 1761 C C . ASN A 1 218 ? -2.640 -6.595 -12.138 1.00 98.50 218 ASN A C 1
ATOM 1763 O O . ASN A 1 218 ? -3.032 -5.419 -12.163 1.00 98.50 218 ASN A O 1
ATOM 1767 N N . ARG A 1 219 ? -1.583 -7.025 -12.818 1.00 98.06 219 ARG A N 1
ATOM 1768 C CA . ARG A 1 219 ? -0.863 -6.182 -13.765 1.00 98.06 219 ARG A CA 1
ATOM 1769 C C . ARG A 1 219 ? -1.800 -5.765 -14.897 1.00 98.06 219 ARG A C 1
ATOM 1771 O O . ARG A 1 219 ? -2.617 -6.554 -15.371 1.00 98.06 219 ARG A O 1
ATOM 1778 N N . VAL A 1 220 ? -1.697 -4.510 -15.314 1.00 97.06 220 VAL A N 1
ATOM 1779 C CA . VAL A 1 220 ? -2.388 -3.981 -16.491 1.00 97.06 220 VAL A CA 1
ATOM 1780 C C . VAL A 1 220 ? -1.371 -3.330 -17.417 1.00 97.06 220 VAL A C 1
ATOM 1782 O O . VAL A 1 220 ? -0.412 -2.719 -16.947 1.00 97.06 220 VAL A O 1
ATOM 1785 N N . GLU A 1 221 ? -1.569 -3.512 -18.719 1.00 89.00 221 GLU A N 1
ATOM 1786 C CA . GLU A 1 221 ? -0.770 -2.871 -19.771 1.00 89.00 221 GLU A CA 1
ATOM 1787 C C . GLU A 1 221 ? -1.116 -1.384 -19.933 1.00 89.00 221 GLU A C 1
ATOM 1789 O O . GLU A 1 221 ? -2.305 -1.009 -19.753 1.00 89.00 221 GLU A O 1
#

pLDDT: mean 75.65, std 26.31, range [26.72, 98.5]

InterPro domains:
  IPR012674 Calycin [G3DSA:2.40.128.20] (81-221)
  IPR012674 Calycin [SSF50814] (86-220)

Secondary structure (DSSP, 8-state):
---------------------S-TTTTTSTTSSSTTSSSSSSS-------------------------------------GGGGGG-EEEEEEEEEE-HHHHHHHTT--HHHHHHHHHTGGGTTT-EEEEEE-TTSSEEEEEEEETTEEEEEEEESEEEEEEEE-TTS-EEEEEEEEETTEEEEEETTS-EEEEEEEETTEEEEEEEETTEEEEEEEEEE-

Organism: Noctiluca scintillans (NCBI:txid2966)

Foldseek 3Di:
DDDDDDDDDDDDDDDDDDDDDDDPPVVVVVVPVCVVVPVPPDDDPPPVPPPPPPPPDPDPDDPDPPVPPPPPLPVQVFADVLLQLLAAKKAFAAKFFDPLVVCVLVVHDPVVSVVCVVCRVRHRFKMWGWDQDPRNQKIWIWIDGPPDTDTDIAGQSQDWDWDADPVRDIWTKGWHDDHSKIWMAIPSGKIWIWDDPDSFKIKIWIDHPRGIMITIIGGDD

Radius of gyration: 27.89 Å; chains: 1; bounding box: 92×58×71 Å